Protein AF-A0A847I3D5-F1 (afdb_monomer_lite)

Secondary structure (DSSP, 8-state):
---PPP---------SS--GGGSSPPPTT--PPPSS-TT-----S-HHHHHHHHHHHHHHHHHHHHHHHHHS-----HHHHHHHHHHHHHHHHHTTPPPPPHHHHHHHHHHHHHHHHHHHHHHHHHHHHHHTTHHHHTT--HHHHHHHHHHHHHHHHHHHHHHHHHHHIIIIIITTTTS--HHHHHHHHH-

Foldseek 3Di:
DDDDDDDPPDDLDQDLDADPLQQADADVPRDHADSDHPPDDDPQDDPVLVVLLVVLLVVVLVVQLCCCQPVVDGDQSLLVLLLVLVVVQVVVVVVVDDRDDPNSSVSSSVSNRVSRVLSVVLNVPLVVCVVVCVCVVVVHDPVRSVCCSPVVSVVVVVVVVVVCVVVCCCVPPVCRNVDDPPVVVSSSVSD

pLDDT: mean 81.56, std 13.44, range [32.78, 95.44]

Structure (mmCIF, N/CA/C/O backbone):
data_AF-A0A847I3D5-F1
#
_entry.id   AF-A0A847I3D5-F1
#
loop_
_atom_site.group_PDB
_atom_site.id
_atom_site.type_symbol
_atom_site.label_atom_id
_atom_site.label_alt_id
_atom_site.label_comp_id
_atom_site.label_asym_id
_atom_site.label_entity_id
_atom_site.label_seq_id
_atom_site.pdbx_PDB_ins_code
_atom_site.Cartn_x
_atom_site.Cartn_y
_atom_site.Cartn_z
_atom_site.occupancy
_atom_site.B_iso_or_equiv
_atom_site.auth_seq_id
_atom_site.auth_comp_id
_atom_site.auth_asym_id
_atom_site.auth_atom_id
_atom_site.pdbx_PDB_model_num
ATOM 1 N N . MET A 1 1 ? 30.396 10.367 -40.942 1.00 37.91 1 MET A N 1
ATOM 2 C CA . MET A 1 1 ? 30.510 8.978 -40.457 1.00 37.91 1 MET A CA 1
ATOM 3 C C . MET A 1 1 ? 29.328 8.754 -39.529 1.00 37.91 1 MET A C 1
ATOM 5 O O . MET A 1 1 ? 29.303 9.312 -38.442 1.00 37.91 1 MET A O 1
ATOM 9 N N . ALA A 1 2 ? 28.267 8.151 -40.063 1.00 34.12 2 ALA A N 1
ATOM 10 C CA . ALA A 1 2 ? 26.974 8.028 -39.402 1.00 34.12 2 ALA A CA 1
ATOM 11 C C . ALA A 1 2 ? 27.044 6.947 -38.317 1.00 34.12 2 ALA A C 1
ATOM 13 O O . ALA A 1 2 ? 27.418 5.816 -38.609 1.00 34.12 2 ALA A O 1
ATOM 14 N N . CYS A 1 3 ? 26.699 7.306 -37.082 1.00 32.78 3 CYS A N 1
ATOM 15 C CA . CYS A 1 3 ? 26.486 6.354 -36.002 1.00 32.78 3 CYS A CA 1
ATOM 16 C C . CYS A 1 3 ? 24.991 6.007 -36.003 1.00 32.78 3 CYS A C 1
ATOM 18 O O . CYS A 1 3 ? 24.164 6.775 -35.514 1.00 32.78 3 CYS A O 1
ATOM 20 N N . THR A 1 4 ? 24.631 4.911 -36.662 1.00 36.22 4 THR A N 1
ATOM 21 C CA . THR A 1 4 ? 23.307 4.290 -36.550 1.00 36.22 4 THR A CA 1
ATOM 22 C C . THR A 1 4 ? 23.243 3.518 -35.231 1.00 36.22 4 THR A C 1
ATOM 24 O O . THR A 1 4 ? 24.165 2.745 -34.972 1.00 36.22 4 THR A O 1
ATOM 27 N N . PRO A 1 5 ? 22.199 3.671 -34.399 1.00 42.78 5 PRO A N 1
ATOM 28 C CA . PRO A 1 5 ? 22.046 2.834 -33.221 1.00 42.78 5 PRO A CA 1
ATOM 29 C C . PRO A 1 5 ? 21.608 1.433 -33.660 1.00 42.78 5 PRO A C 1
ATOM 31 O O . PRO A 1 5 ? 20.582 1.271 -34.323 1.00 42.78 5 PRO A O 1
ATOM 34 N N . GLU A 1 6 ? 22.413 0.430 -33.315 1.00 37.16 6 GLU A N 1
ATOM 35 C CA . GLU A 1 6 ? 22.055 -0.982 -33.421 1.00 37.16 6 GLU A CA 1
ATOM 36 C C . GLU A 1 6 ? 20.751 -1.242 -32.663 1.00 37.16 6 GLU A C 1
ATOM 38 O O . GLU A 1 6 ? 20.650 -1.063 -31.448 1.00 37.16 6 GLU A O 1
ATOM 43 N N . VAL A 1 7 ? 19.742 -1.683 -33.407 1.00 41.59 7 VAL A N 1
ATOM 44 C CA . VAL A 1 7 ? 18.535 -2.290 -32.862 1.00 41.59 7 VAL A CA 1
ATOM 45 C C . VAL A 1 7 ? 18.966 -3.607 -32.219 1.00 41.59 7 VAL A C 1
ATOM 47 O O . VAL A 1 7 ? 19.239 -4.580 -32.916 1.00 41.59 7 VAL A O 1
ATOM 50 N N . GLN A 1 8 ? 19.055 -3.633 -30.888 1.00 39.59 8 GLN A N 1
ATOM 51 C CA . GLN A 1 8 ? 19.238 -4.859 -30.114 1.00 39.59 8 GLN A CA 1
ATOM 52 C C . GLN A 1 8 ? 17.997 -5.752 -30.270 1.00 39.59 8 GLN A C 1
ATOM 54 O O . GLN A 1 8 ? 17.071 -5.725 -29.464 1.00 39.59 8 GLN A O 1
ATOM 59 N N . THR A 1 9 ? 17.976 -6.563 -31.324 1.00 42.34 9 THR A N 1
ATOM 60 C CA . THR A 1 9 ? 17.142 -7.763 -31.429 1.00 42.34 9 THR A CA 1
ATOM 61 C C . THR A 1 9 ? 17.733 -8.854 -30.537 1.00 42.34 9 THR A C 1
ATOM 63 O O . THR A 1 9 ? 18.403 -9.768 -31.010 1.00 42.34 9 THR A O 1
ATOM 66 N N . GLY A 1 10 ? 17.521 -8.729 -29.229 1.00 35.44 10 GLY A N 1
ATOM 67 C CA . GLY A 1 10 ? 17.702 -9.804 -28.256 1.00 35.44 10 GLY A CA 1
ATOM 68 C C . GLY A 1 10 ? 16.332 -10.249 -27.760 1.00 35.44 10 GLY A C 1
ATOM 69 O O . GLY A 1 10 ? 15.457 -9.413 -27.536 1.00 35.44 10 GLY A O 1
ATOM 70 N N . LEU A 1 11 ? 16.116 -11.558 -27.622 1.00 41.78 11 LEU A N 1
ATOM 71 C CA . LEU A 1 11 ? 14.926 -12.090 -26.959 1.00 41.78 11 LEU A CA 1
ATOM 72 C C . LEU A 1 11 ? 14.779 -11.397 -25.587 1.00 41.78 11 LEU A C 1
ATOM 74 O O . LEU A 1 11 ? 15.766 -11.312 -24.859 1.00 41.78 11 LEU A O 1
ATOM 78 N N . PRO A 1 12 ? 13.602 -10.857 -25.247 1.00 46.78 12 PRO A N 1
ATOM 79 C CA . PRO A 1 12 ? 13.418 -10.000 -24.077 1.00 46.78 12 PRO A CA 1
ATOM 80 C C . PRO A 1 12 ? 13.468 -10.827 -22.786 1.00 46.78 12 PRO A C 1
ATOM 82 O O . PRO A 1 12 ? 12.469 -11.333 -22.279 1.00 46.78 12 PRO A O 1
ATOM 85 N N . GLU A 1 13 ? 14.680 -10.986 -22.275 1.00 59.94 13 GLU A N 1
ATOM 86 C CA . GLU A 1 13 ? 14.972 -11.538 -20.961 1.00 59.94 13 GLU A CA 1
ATOM 87 C C . GLU A 1 13 ? 14.455 -10.584 -19.869 1.00 59.94 13 GLU A C 1
ATOM 89 O O . GLU A 1 13 ? 14.418 -9.365 -20.062 1.00 59.94 13 GLU A O 1
ATOM 94 N N . ILE A 1 14 ? 14.035 -11.124 -18.717 1.00 64.06 14 ILE A N 1
ATOM 95 C CA . ILE A 1 14 ? 13.624 -10.304 -17.567 1.00 64.06 14 ILE A CA 1
ATOM 96 C C . ILE A 1 14 ? 14.830 -9.463 -17.145 1.00 64.06 14 ILE A C 1
ATOM 98 O O . ILE A 1 14 ? 15.837 -9.998 -16.675 1.00 64.06 14 ILE A O 1
ATOM 102 N N . GLN A 1 15 ? 14.731 -8.148 -17.319 1.00 66.94 15 GLN A N 1
ATOM 103 C CA . GLN A 1 15 ? 15.822 -7.239 -16.991 1.00 66.94 15 GLN A CA 1
ATOM 104 C C . GLN A 1 15 ? 15.946 -7.130 -15.470 1.00 66.94 15 GLN A C 1
ATOM 106 O O . GLN A 1 15 ? 14.947 -7.072 -14.762 1.00 66.94 15 GLN A O 1
ATOM 111 N N . THR A 1 16 ? 17.173 -7.098 -14.954 1.00 69.06 16 THR A N 1
ATOM 112 C CA . THR A 1 16 ? 17.447 -6.955 -13.512 1.00 69.06 16 THR A CA 1
ATOM 113 C C . THR A 1 16 ? 17.598 -5.502 -13.074 1.00 69.06 16 THR A C 1
ATOM 115 O O . THR A 1 16 ? 17.635 -5.228 -11.880 1.00 69.06 16 THR A O 1
ATOM 118 N N . LYS A 1 17 ? 17.668 -4.563 -14.025 1.00 73.31 17 LYS A N 1
ATOM 119 C CA . LYS A 1 17 ? 17.753 -3.122 -13.779 1.00 73.31 17 LYS A CA 1
ATOM 120 C C . LYS A 1 17 ? 16.825 -2.368 -14.716 1.00 73.31 17 LYS A C 1
ATOM 122 O O . LYS A 1 17 ? 16.581 -2.812 -15.836 1.00 73.31 17 LYS A O 1
ATOM 127 N N . LEU A 1 18 ? 16.336 -1.220 -14.252 1.00 77.50 18 LEU A N 1
ATOM 128 C CA . LEU A 1 18 ? 15.538 -0.324 -15.079 1.00 77.50 18 LEU A CA 1
ATOM 129 C C . LEU A 1 18 ? 16.40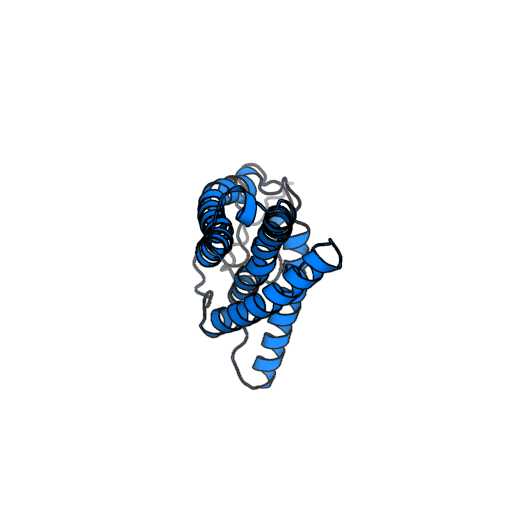3 0.267 -16.207 1.00 77.50 18 LEU A C 1
ATOM 131 O O . LEU A 1 18 ? 17.533 0.692 -15.942 1.00 77.50 18 LEU A O 1
ATOM 135 N N . PRO A 1 19 ? 15.894 0.316 -17.449 1.00 77.38 19 PRO A N 1
ATOM 136 C CA . PRO A 1 19 ? 16.605 0.937 -18.558 1.00 77.38 19 PRO A CA 1
ATOM 137 C C . PRO A 1 19 ? 16.707 2.457 -18.356 1.00 77.38 19 PRO A C 1
ATOM 139 O O . PRO A 1 19 ? 15.867 3.076 -17.708 1.00 77.38 19 PRO A O 1
ATOM 142 N N . GLU A 1 20 ? 17.727 3.096 -18.931 1.00 74.25 20 GLU A N 1
ATOM 143 C CA . GLU A 1 20 ? 17.998 4.532 -18.726 1.00 74.25 20 GLU A CA 1
ATOM 144 C C . GLU A 1 20 ? 16.843 5.435 -19.214 1.00 74.25 20 GLU A C 1
ATOM 146 O O . GLU A 1 20 ? 16.600 6.518 -18.682 1.00 74.25 20 GLU A O 1
ATOM 151 N N . ASN A 1 21 ? 16.066 4.956 -20.191 1.00 78.06 21 ASN A N 1
ATOM 152 C CA . ASN A 1 21 ? 14.850 5.607 -20.686 1.00 78.06 21 ASN A CA 1
ATOM 153 C C . ASN A 1 21 ? 13.641 5.514 -19.726 1.00 78.06 21 ASN A C 1
ATOM 155 O O . ASN A 1 21 ? 12.587 6.080 -20.020 1.00 78.06 21 ASN A O 1
ATOM 159 N N . ALA A 1 22 ? 13.786 4.853 -18.572 1.00 77.25 22 ALA A N 1
ATOM 160 C CA . ALA A 1 22 ? 12.816 4.893 -17.478 1.00 77.25 22 ALA A CA 1
ATOM 161 C C . ALA A 1 22 ? 12.826 6.242 -16.737 1.00 77.25 22 ALA A C 1
ATOM 163 O O . ALA A 1 22 ? 11.795 6.661 -16.218 1.00 77.25 22 ALA A O 1
ATOM 164 N N . TYR A 1 23 ? 13.976 6.926 -16.697 1.00 78.00 23 TYR A N 1
ATOM 165 C CA . TYR A 1 23 ? 14.184 8.128 -15.875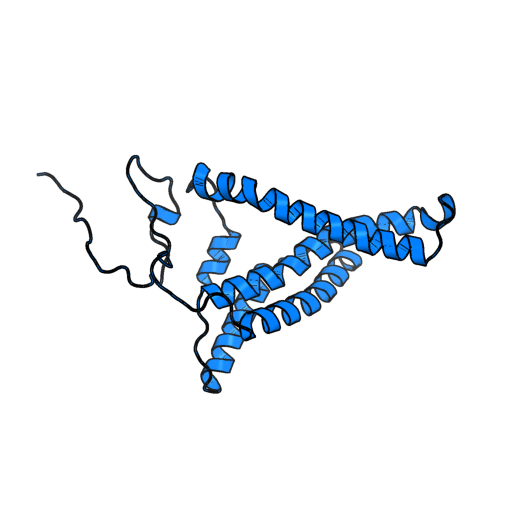 1.00 78.00 23 TYR A CA 1
ATOM 166 C C . TYR A 1 23 ? 14.086 9.444 -16.648 1.00 78.00 23 TYR A C 1
ATOM 168 O O . TYR A 1 23 ? 14.145 10.514 -16.047 1.00 78.00 23 TYR A O 1
ATOM 176 N N . ARG A 1 24 ? 13.963 9.380 -17.977 1.00 81.12 24 ARG A N 1
ATOM 177 C CA . ARG A 1 24 ? 13.890 10.551 -18.856 1.00 81.12 24 ARG A CA 1
ATOM 178 C C . ARG A 1 24 ? 12.655 10.501 -19.734 1.00 81.12 24 ARG A C 1
ATOM 180 O O . ARG A 1 24 ? 12.123 9.430 -20.018 1.00 81.12 24 ARG A O 1
ATOM 187 N N . GLU A 1 25 ? 12.231 11.669 -20.203 1.00 80.94 25 GLU A N 1
ATOM 188 C CA . GLU A 1 25 ? 11.189 11.757 -21.220 1.00 80.94 25 GLU A CA 1
ATOM 189 C C . GLU A 1 25 ? 11.592 10.964 -22.473 1.00 80.94 25 GLU A C 1
ATOM 191 O O . GLU A 1 25 ? 12.751 10.984 -22.917 1.00 80.94 25 GLU A O 1
ATOM 196 N N . LEU A 1 26 ? 10.620 10.244 -23.036 1.00 79.75 26 LEU A N 1
ATOM 197 C CA . LEU A 1 26 ? 10.821 9.475 -24.258 1.00 79.75 26 LEU A CA 1
ATOM 198 C C . LEU A 1 26 ? 11.033 10.435 -25.425 1.00 79.75 26 LEU A C 1
ATOM 200 O O . LEU A 1 26 ? 10.250 11.363 -25.642 1.00 79.75 26 LEU A O 1
ATOM 204 N N . LYS A 1 27 ? 12.089 10.195 -26.203 1.00 78.44 27 LYS A N 1
ATOM 205 C CA . LYS A 1 27 ? 12.298 10.930 -27.451 1.00 78.44 27 LYS A CA 1
ATOM 206 C C . LYS A 1 27 ? 11.184 10.571 -28.449 1.00 78.44 27 LYS A C 1
ATOM 208 O O . LYS A 1 27 ? 10.627 9.475 -28.367 1.00 78.44 27 LYS A O 1
ATOM 213 N N . PRO A 1 28 ? 10.861 11.445 -29.420 1.00 75.62 28 PRO A N 1
ATOM 214 C CA . PRO A 1 28 ? 9.867 11.133 -30.445 1.00 75.62 28 PRO A CA 1
ATOM 215 C C . PRO A 1 28 ? 10.215 9.816 -31.165 1.00 75.62 28 PRO A C 1
ATOM 217 O O . PRO A 1 28 ? 11.263 9.722 -31.798 1.00 75.62 28 PRO A O 1
ATOM 220 N N . GLY A 1 29 ? 9.356 8.797 -31.037 1.00 75.62 29 GLY A N 1
ATOM 221 C CA . GLY A 1 29 ? 9.558 7.455 -31.612 1.00 75.62 29 GLY A CA 1
ATOM 222 C C . GLY A 1 29 ? 10.228 6.419 -30.693 1.00 75.62 29 GLY A C 1
ATOM 223 O O . GLY A 1 29 ? 10.317 5.253 -31.068 1.00 75.62 29 GLY A O 1
ATOM 224 N N . GLU A 1 30 ? 10.667 6.797 -29.489 1.00 78.19 30 GLU A N 1
ATOM 225 C CA . GLU A 1 30 ? 11.215 5.872 -28.491 1.00 78.19 30 GLU A CA 1
ATOM 226 C C . GLU A 1 30 ? 10.075 5.180 -27.724 1.00 78.19 30 GLU A C 1
ATOM 228 O O . GLU A 1 30 ? 9.178 5.838 -27.197 1.00 78.19 30 GLU A O 1
ATOM 233 N N . THR A 1 31 ? 10.093 3.845 -27.661 1.00 78.50 31 THR A N 1
ATOM 234 C CA . THR A 1 31 ? 9.093 3.062 -26.915 1.00 78.50 31 THR A CA 1
ATOM 235 C C . THR A 1 31 ? 9.710 2.539 -25.624 1.00 78.50 31 THR A C 1
ATOM 237 O O . THR A 1 31 ? 10.766 1.910 -25.651 1.00 78.50 31 THR A O 1
ATOM 240 N N . TYR A 1 32 ? 9.048 2.784 -24.492 1.00 79.62 32 TYR A N 1
ATOM 241 C CA . TYR A 1 32 ? 9.465 2.233 -23.205 1.00 79.62 32 TYR A CA 1
ATOM 242 C C . TYR A 1 32 ? 9.161 0.733 -23.133 1.00 79.62 32 TYR A C 1
ATOM 244 O O . TYR A 1 32 ? 8.014 0.317 -23.315 1.00 79.62 32 TYR A O 1
ATOM 252 N N . VAL A 1 33 ? 10.185 -0.071 -22.840 1.00 78.38 33 VAL A N 1
ATOM 253 C CA . VAL A 1 33 ? 10.045 -1.510 -22.596 1.00 78.38 33 VAL A CA 1
ATOM 254 C C . VAL A 1 33 ? 10.065 -1.738 -21.082 1.00 78.38 33 VAL A C 1
ATOM 256 O O . VAL A 1 33 ? 11.057 -1.394 -20.441 1.00 78.38 33 VAL A O 1
ATOM 259 N N . PRO A 1 34 ? 8.991 -2.287 -20.485 1.00 80.75 34 PRO A N 1
ATOM 260 C CA . PRO A 1 34 ? 8.953 -2.556 -19.053 1.00 80.75 34 PRO A CA 1
ATOM 261 C C . PRO A 1 34 ? 9.900 -3.701 -18.665 1.00 80.75 34 PRO A C 1
ATOM 263 O O . PRO A 1 34 ? 10.141 -4.614 -19.452 1.00 80.75 34 PRO A O 1
ATOM 266 N N . MET A 1 35 ? 10.374 -3.676 -17.414 1.00 79.38 35 MET A N 1
ATOM 267 C CA . MET A 1 35 ? 11.292 -4.671 -16.831 1.00 79.38 35 MET A CA 1
ATOM 268 C C . MET A 1 35 ? 10.772 -6.114 -16.930 1.00 79.38 35 MET A C 1
ATOM 270 O O . MET A 1 35 ? 11.544 -7.041 -17.171 1.00 79.38 35 MET A O 1
ATOM 274 N N . VAL A 1 36 ? 9.456 -6.289 -16.771 1.00 82.00 36 VAL A N 1
ATOM 275 C CA . VAL A 1 36 ? 8.748 -7.537 -17.068 1.00 82.00 36 VAL A CA 1
ATOM 276 C C . VAL A 1 36 ? 7.926 -7.314 -18.341 1.00 82.00 36 VAL A C 1
ATOM 278 O O . VAL A 1 36 ? 6.941 -6.569 -18.307 1.00 82.00 36 VAL A O 1
ATOM 281 N N . PRO A 1 37 ? 8.328 -7.906 -19.478 1.00 79.50 37 PRO A N 1
ATOM 282 C CA . PRO A 1 37 ? 7.603 -7.753 -20.729 1.00 79.50 37 PRO A CA 1
ATOM 283 C C . PRO A 1 37 ? 6.214 -8.421 -20.684 1.00 79.50 37 PRO A C 1
ATOM 285 O O . PRO A 1 37 ? 6.086 -9.495 -20.099 1.00 79.50 37 PRO A O 1
ATOM 288 N N . PRO A 1 38 ? 5.188 -7.888 -21.382 1.00 76.38 38 PRO A N 1
ATOM 289 C CA . PRO A 1 38 ? 3.817 -8.424 -21.329 1.00 76.38 38 PRO A CA 1
ATOM 290 C C . PRO A 1 38 ? 3.635 -9.870 -21.817 1.00 76.38 38 PRO A C 1
ATOM 292 O O . PRO A 1 38 ? 2.593 -10.471 -21.583 1.00 76.38 38 PRO A O 1
ATOM 295 N N . HIS A 1 39 ? 4.604 -10.415 -22.552 1.00 76.94 39 HIS A N 1
ATOM 296 C CA . HIS A 1 39 ? 4.554 -11.773 -23.099 1.00 76.94 39 HIS A CA 1
ATOM 297 C C . HIS A 1 39 ? 5.275 -12.800 -22.209 1.00 76.94 39 HIS A C 1
ATOM 299 O O . HIS A 1 39 ? 5.209 -13.995 -22.490 1.00 76.94 39 HIS A O 1
ATOM 305 N N . VAL A 1 40 ? 5.974 -12.358 -21.156 1.00 78.38 40 VAL A N 1
ATOM 306 C CA . VAL A 1 40 ? 6.627 -13.252 -20.197 1.00 78.38 40 VAL A CA 1
ATOM 307 C C . VAL A 1 40 ? 5.634 -13.582 -19.090 1.00 78.38 40 VAL A C 1
ATOM 309 O O . VAL A 1 40 ? 5.203 -12.708 -18.346 1.00 78.38 40 VAL A O 1
ATOM 312 N N . ILE A 1 41 ? 5.287 -14.862 -18.956 1.00 77.12 41 ILE A N 1
ATOM 313 C CA . ILE A 1 41 ? 4.385 -15.330 -17.901 1.00 77.12 41 ILE A CA 1
ATOM 314 C C . ILE A 1 41 ? 5.219 -15.629 -16.658 1.00 77.12 41 ILE A C 1
ATOM 316 O O . ILE A 1 41 ? 5.833 -16.690 -16.537 1.00 77.12 41 ILE A O 1
ATOM 320 N N . VAL A 1 42 ? 5.236 -14.682 -15.727 1.00 80.88 42 VAL A N 1
ATOM 321 C CA . VAL A 1 42 ? 5.779 -14.880 -14.383 1.00 80.88 42 VAL A CA 1
ATOM 322 C C . VAL A 1 42 ? 4.640 -15.026 -13.372 1.00 80.88 42 VAL A C 1
ATOM 324 O O . VAL A 1 42 ? 3.572 -14.448 -13.546 1.00 80.88 42 VAL A O 1
ATOM 327 N N . PRO A 1 43 ? 4.843 -15.785 -12.286 1.00 78.44 43 PRO A N 1
ATOM 328 C CA . PRO A 1 43 ? 3.939 -15.761 -11.145 1.00 78.44 43 PRO A CA 1
ATOM 329 C C . PRO A 1 43 ? 3.832 -14.330 -10.602 1.00 78.44 43 PRO A C 1
ATOM 331 O O . PRO A 1 43 ? 4.814 -13.807 -10.077 1.00 78.44 43 PRO A O 1
ATOM 334 N N . GLU A 1 44 ? 2.667 -13.697 -10.748 1.00 79.94 44 GLU A N 1
ATOM 335 C CA . GLU A 1 44 ? 2.411 -12.342 -10.235 1.00 79.94 44 GLU A CA 1
ATOM 336 C C . GLU A 1 44 ? 1.666 -12.394 -8.902 1.00 79.94 44 GLU A C 1
ATOM 338 O O . GLU A 1 44 ? 2.073 -11.779 -7.917 1.00 79.94 44 GLU A O 1
ATOM 343 N N . LEU A 1 45 ? 0.583 -13.174 -8.865 1.00 84.94 45 LEU A N 1
ATOM 344 C CA . LEU A 1 45 ? -0.304 -13.303 -7.721 1.00 84.94 45 LEU A CA 1
ATOM 345 C C . LEU A 1 45 ? -0.287 -14.744 -7.215 1.00 84.94 45 LEU A C 1
ATOM 347 O O . LEU A 1 45 ? -0.852 -15.643 -7.835 1.00 84.94 45 LEU A O 1
ATOM 351 N N . THR A 1 46 ? 0.350 -14.968 -6.069 1.00 88.56 46 THR A N 1
ATOM 352 C CA . THR A 1 46 ? 0.322 -16.264 -5.386 1.00 88.56 46 THR A CA 1
ATOM 353 C C . THR A 1 46 ? -0.336 -16.162 -4.024 1.00 88.56 46 THR A C 1
ATOM 355 O O . THR A 1 46 ? -0.337 -15.112 -3.380 1.00 88.56 46 THR A O 1
ATOM 358 N N . THR A 1 47 ? -0.881 -17.285 -3.549 1.00 88.38 47 THR A N 1
ATOM 359 C CA . THR A 1 47 ? -1.497 -17.386 -2.218 1.00 88.38 47 THR A CA 1
ATOM 360 C C . THR A 1 47 ? -0.543 -16.912 -1.125 1.00 88.38 47 THR A C 1
ATOM 362 O O . THR A 1 47 ? -0.962 -16.235 -0.193 1.00 88.38 47 THR A O 1
ATOM 365 N N . ARG A 1 48 ? 0.756 -17.195 -1.274 1.00 85.00 48 ARG A N 1
ATOM 366 C CA . ARG A 1 48 ? 1.802 -16.719 -0.367 1.00 85.00 48 ARG A CA 1
ATOM 367 C C . ARG A 1 48 ? 1.857 -15.189 -0.308 1.00 85.00 48 ARG A C 1
ATOM 369 O O . ARG A 1 48 ? 1.858 -14.648 0.794 1.00 85.00 48 ARG A O 1
ATOM 376 N N . SER A 1 49 ? 1.897 -14.507 -1.456 1.00 88.56 49 SER A N 1
ATOM 377 C CA . SER A 1 49 ? 1.936 -13.039 -1.513 1.00 88.56 49 SER A CA 1
ATOM 378 C C . SER A 1 49 ? 0.682 -12.405 -0.919 1.00 88.56 49 SER A C 1
ATOM 380 O O . SER A 1 49 ? 0.787 -11.429 -0.184 1.00 88.56 49 SER A O 1
ATOM 382 N N . ILE A 1 50 ? -0.494 -12.988 -1.167 1.00 93.00 50 ILE A N 1
ATOM 383 C CA . ILE A 1 50 ? -1.756 -12.497 -0.598 1.00 93.00 50 ILE A CA 1
ATOM 384 C C . ILE A 1 50 ? -1.756 -12.652 0.924 1.00 93.00 50 ILE A C 1
ATOM 386 O O . ILE A 1 50 ? -1.989 -11.684 1.640 1.00 93.00 50 ILE A O 1
ATOM 390 N N . VAL A 1 51 ? -1.469 -13.857 1.429 1.00 92.88 51 VAL A N 1
ATOM 391 C CA . VAL A 1 51 ? -1.480 -14.141 2.872 1.00 92.88 51 VAL A CA 1
ATOM 392 C C . VAL A 1 51 ? -0.469 -13.260 3.598 1.00 92.88 51 VAL A C 1
ATOM 394 O O . VAL A 1 51 ? -0.803 -12.639 4.604 1.00 92.88 51 VAL A O 1
ATOM 397 N N . PHE A 1 52 ? 0.752 -13.156 3.073 1.00 91.31 52 PHE A N 1
ATOM 398 C CA . PHE A 1 52 ? 1.778 -12.325 3.686 1.00 91.31 52 PHE A CA 1
ATOM 399 C C . PHE A 1 52 ? 1.436 -10.830 3.618 1.00 91.31 52 PHE A C 1
ATOM 401 O O . PHE A 1 52 ? 1.583 -10.131 4.619 1.00 91.31 52 PHE A O 1
ATOM 408 N N . GLY A 1 53 ? 0.905 -10.357 2.487 1.00 93.69 53 GLY A N 1
ATOM 409 C CA . GLY A 1 53 ? 0.410 -8.989 2.341 1.00 93.69 53 GLY A CA 1
ATOM 410 C C . GLY A 1 53 ? -0.693 -8.655 3.348 1.00 93.69 53 GLY A C 1
ATOM 411 O O . GLY A 1 53 ? -0.633 -7.607 3.981 1.00 93.69 53 GLY A O 1
ATOM 412 N N . ILE A 1 54 ? -1.658 -9.556 3.567 1.00 95.44 54 ILE A N 1
ATOM 413 C CA . ILE A 1 54 ? -2.733 -9.375 4.561 1.00 95.44 54 ILE A CA 1
ATOM 414 C C . ILE A 1 54 ? -2.167 -9.318 5.984 1.00 95.44 54 ILE A C 1
ATOM 416 O O . ILE A 1 54 ? -2.559 -8.450 6.761 1.00 95.44 54 ILE A O 1
ATOM 420 N N . ILE A 1 55 ? -1.228 -10.205 6.328 1.00 94.88 55 ILE A N 1
ATOM 421 C CA . ILE A 1 55 ? -0.574 -10.196 7.646 1.00 94.88 55 ILE A CA 1
ATOM 422 C C . ILE A 1 55 ? 0.126 -8.852 7.882 1.00 94.88 55 ILE A C 1
ATOM 424 O O . ILE A 1 55 ? -0.061 -8.236 8.932 1.00 94.88 55 ILE A O 1
ATOM 428 N N . MET A 1 56 ? 0.893 -8.381 6.894 1.00 93.75 56 MET A N 1
ATOM 429 C CA . MET A 1 56 ? 1.576 -7.089 6.964 1.00 93.75 56 MET A CA 1
ATOM 430 C C . MET A 1 56 ? 0.586 -5.927 7.051 1.00 93.75 56 MET A C 1
ATOM 432 O O . MET A 1 56 ? 0.780 -5.030 7.867 1.00 93.75 56 MET A O 1
ATOM 436 N N . ASN A 1 57 ? -0.507 -5.973 6.287 1.00 95.19 57 ASN A N 1
ATOM 437 C CA . ASN A 1 57 ? -1.554 -4.957 6.315 1.00 95.19 57 ASN A CA 1
ATOM 438 C C . ASN A 1 57 ? -2.185 -4.831 7.711 1.00 95.19 57 ASN A C 1
ATOM 440 O O . ASN A 1 57 ? -2.299 -3.722 8.229 1.00 95.19 57 ASN A O 1
ATOM 444 N N . VAL A 1 58 ? -2.547 -5.942 8.360 1.00 94.56 58 VAL A N 1
ATOM 445 C CA . VAL A 1 58 ? -3.136 -5.905 9.711 1.00 94.56 58 VAL A CA 1
ATOM 446 C C . VAL A 1 58 ? -2.127 -5.368 10.727 1.00 94.56 58 VAL A C 1
ATOM 448 O O . VAL A 1 58 ? -2.454 -4.471 11.506 1.00 94.56 58 VAL A O 1
ATOM 451 N N . LEU A 1 59 ? -0.889 -5.870 10.695 1.00 94.44 59 LEU A N 1
ATOM 452 C CA . LEU A 1 59 ? 0.169 -5.455 11.616 1.00 94.44 59 LEU A CA 1
ATOM 453 C C . LEU A 1 59 ? 0.457 -3.948 11.506 1.00 94.44 59 LEU A C 1
ATOM 455 O O . LEU A 1 59 ? 0.493 -3.240 12.515 1.00 94.44 59 LEU A O 1
ATOM 459 N N . TRP A 1 60 ? 0.618 -3.444 10.282 1.00 94.12 60 TRP A N 1
ATOM 460 C CA . TRP A 1 60 ? 0.863 -2.026 10.028 1.00 94.12 60 TRP A CA 1
ATOM 461 C C . TRP A 1 60 ? -0.361 -1.145 10.163 1.00 94.12 60 TRP A C 1
ATOM 463 O O . TRP A 1 60 ? -0.191 0.015 10.516 1.00 94.12 60 TRP A O 1
ATOM 473 N N . SER A 1 61 ? -1.578 -1.660 10.008 1.00 92.44 61 SER A N 1
ATOM 474 C CA . SER A 1 61 ? -2.782 -0.896 10.351 1.00 92.44 61 SER A CA 1
ATOM 475 C C . SER A 1 61 ? -2.778 -0.526 11.832 1.00 92.44 61 SER A C 1
ATOM 477 O O . SER A 1 61 ? -2.992 0.637 12.176 1.00 92.44 61 SER A O 1
ATOM 479 N N . VAL A 1 62 ? -2.468 -1.487 12.710 1.00 93.00 62 VAL A N 1
ATOM 480 C CA . VAL A 1 62 ? -2.372 -1.247 14.158 1.00 93.00 62 VAL A CA 1
ATOM 481 C C . VAL A 1 62 ? -1.222 -0.290 14.473 1.00 93.00 62 VAL A C 1
ATOM 483 O O . VAL A 1 62 ? -1.427 0.696 15.182 1.00 93.00 62 VAL A O 1
ATOM 486 N N . ALA A 1 63 ? -0.029 -0.539 13.923 1.00 92.69 63 ALA A N 1
ATOM 487 C CA . ALA A 1 63 ? 1.141 0.298 14.183 1.00 92.69 63 ALA A CA 1
ATOM 488 C C . ALA A 1 63 ? 0.962 1.740 13.675 1.00 92.69 63 ALA A C 1
ATOM 490 O O . ALA A 1 63 ? 1.200 2.687 14.425 1.00 92.69 63 ALA A O 1
ATOM 491 N N . ALA A 1 64 ? 0.499 1.916 12.434 1.00 90.75 64 ALA A N 1
ATOM 492 C CA . ALA A 1 64 ? 0.291 3.225 11.822 1.00 90.75 64 ALA A CA 1
ATOM 493 C C . ALA A 1 64 ? -0.803 4.011 12.549 1.00 90.75 64 ALA A C 1
ATOM 495 O O . ALA A 1 64 ? -0.609 5.188 12.834 1.00 90.75 64 ALA A O 1
ATOM 496 N N . THR A 1 65 ? -1.908 3.359 12.923 1.00 90.00 65 THR A N 1
ATOM 497 C CA . THR A 1 65 ? -2.986 3.991 13.700 1.00 90.00 65 THR A CA 1
ATOM 498 C C . THR A 1 65 ? -2.489 4.446 15.067 1.00 90.00 65 THR A C 1
ATOM 500 O O . THR A 1 65 ? -2.723 5.582 15.475 1.00 90.00 65 THR A O 1
ATOM 503 N N . PHE A 1 66 ? -1.756 3.584 15.775 1.00 90.81 66 PHE A N 1
ATOM 504 C CA . PHE A 1 66 ? -1.213 3.919 17.087 1.00 90.81 66 PHE A CA 1
ATOM 505 C C . PHE A 1 66 ? -0.259 5.114 17.025 1.00 90.81 66 PHE A C 1
ATOM 507 O O . PHE A 1 66 ? -0.377 6.037 17.830 1.00 90.81 66 PHE A O 1
ATOM 514 N N . VAL A 1 67 ? 0.672 5.118 16.068 1.00 90.69 67 VAL A N 1
ATOM 515 C CA . VAL A 1 67 ? 1.646 6.206 15.928 1.00 90.69 67 VAL A CA 1
ATOM 516 C C . VAL A 1 67 ? 0.975 7.488 15.445 1.00 90.69 67 VAL A C 1
ATOM 518 O O . VAL A 1 67 ? 1.243 8.540 16.019 1.00 90.69 67 VAL A O 1
ATOM 521 N N . ALA A 1 68 ? 0.035 7.409 14.503 1.00 89.25 68 ALA A N 1
ATOM 522 C CA . ALA A 1 68 ? -0.727 8.570 14.054 1.00 89.25 68 ALA A CA 1
ATOM 523 C C . ALA A 1 68 ? -1.487 9.233 15.212 1.00 89.25 68 ALA A C 1
ATOM 525 O O . ALA A 1 68 ? -1.425 10.449 15.371 1.00 89.25 68 ALA A O 1
ATOM 526 N N . LEU A 1 69 ? -2.150 8.446 16.066 1.00 88.12 69 LEU A N 1
ATOM 527 C CA . LEU A 1 69 ? -2.909 8.979 17.200 1.00 88.12 69 LEU A CA 1
ATOM 528 C C . LEU A 1 69 ? -2.019 9.455 18.355 1.00 88.12 69 LEU A C 1
ATOM 530 O O . LEU A 1 69 ? -2.352 10.433 19.020 1.00 88.12 69 LEU A O 1
ATOM 534 N N . LYS A 1 70 ? -0.903 8.767 18.624 1.00 87.69 70 LYS A N 1
ATOM 535 C CA . LYS A 1 70 ? -0.039 9.071 19.774 1.00 87.69 70 LYS A CA 1
ATOM 536 C C . LYS A 1 70 ? 1.026 10.122 19.473 1.00 87.69 70 LYS A C 1
ATOM 538 O O . LYS A 1 70 ? 1.284 10.977 20.314 1.00 87.69 70 LYS A O 1
ATOM 543 N N . ALA A 1 71 ? 1.685 10.019 18.325 1.00 85.50 71 ALA A N 1
ATOM 544 C CA . ALA A 1 71 ? 2.783 10.895 17.924 1.00 85.50 71 ALA A CA 1
ATOM 545 C C . ALA A 1 71 ? 2.330 12.019 16.980 1.00 85.50 71 ALA A C 1
ATOM 547 O O . ALA A 1 71 ? 3.073 12.977 16.787 1.00 85.50 71 ALA A O 1
ATOM 548 N N . GLY A 1 72 ? 1.136 11.915 16.384 1.00 82.88 72 GLY A N 1
ATOM 549 C CA . GLY A 1 72 ? 0.627 12.905 15.431 1.00 82.88 72 GLY A CA 1
ATOM 550 C C . GLY A 1 72 ? 1.321 12.874 14.065 1.00 82.88 72 GLY A C 1
ATOM 551 O O . GLY A 1 72 ? 1.029 13.715 13.219 1.00 82.88 72 GLY A O 1
ATOM 552 N N . SER A 1 73 ? 2.234 11.926 13.836 1.00 84.25 73 SER A N 1
ATOM 553 C CA . SER A 1 73 ? 2.963 11.745 12.581 1.00 84.25 73 SER A CA 1
ATOM 554 C C . SER A 1 73 ? 2.596 10.423 11.904 1.00 84.25 73 SER A C 1
ATOM 556 O O . SER A 1 73 ? 2.272 9.432 12.559 1.00 84.25 73 SER A O 1
ATOM 558 N N . GLY A 1 74 ? 2.640 10.410 10.570 1.00 81.56 74 GLY A N 1
ATOM 559 C CA . GLY A 1 74 ? 2.536 9.184 9.780 1.00 81.56 74 GLY A CA 1
ATOM 560 C C . GLY A 1 74 ? 3.881 8.462 9.690 1.00 81.56 74 GLY A C 1
ATOM 561 O O . GLY A 1 74 ? 4.935 9.096 9.743 1.00 81.56 74 GLY A O 1
ATOM 562 N N . ILE A 1 75 ? 3.843 7.138 9.536 1.00 83.31 75 ILE A N 1
ATOM 563 C CA . ILE A 1 75 ? 5.022 6.325 9.215 1.00 83.31 75 ILE A CA 1
ATOM 564 C C . ILE A 1 75 ? 4.959 5.954 7.739 1.00 83.31 75 ILE A C 1
ATOM 566 O O . ILE A 1 75 ? 3.919 5.494 7.267 1.00 83.31 75 ILE A O 1
ATOM 570 N N . GLU A 1 76 ? 6.085 6.100 7.040 1.00 89.19 76 GLU A N 1
ATOM 571 C CA . GLU A 1 76 ? 6.236 5.556 5.695 1.00 89.19 76 GLU A CA 1
ATOM 572 C C . GLU A 1 76 ? 6.359 4.032 5.780 1.00 89.19 76 GLU A C 1
ATOM 574 O O . GLU A 1 76 ? 7.341 3.495 6.298 1.00 89.19 76 GLU A O 1
ATOM 579 N N . THR A 1 77 ? 5.317 3.330 5.341 1.00 88.44 77 THR A N 1
ATOM 580 C CA . THR A 1 77 ? 5.199 1.876 5.524 1.00 88.44 77 THR A CA 1
ATOM 581 C C . THR A 1 77 ? 5.708 1.089 4.324 1.00 88.44 77 THR A C 1
ATOM 583 O O . THR A 1 77 ? 6.095 -0.068 4.501 1.00 88.44 77 THR A O 1
ATOM 586 N N . ALA A 1 78 ? 5.789 1.705 3.140 1.00 90.38 78 ALA A N 1
ATOM 587 C CA . ALA A 1 78 ? 6.162 1.012 1.914 1.00 90.38 78 ALA A CA 1
ATOM 588 C C . ALA A 1 78 ? 7.592 0.456 1.975 1.00 90.38 78 ALA A C 1
ATOM 590 O O . ALA A 1 78 ? 7.814 -0.735 1.751 1.00 90.38 78 ALA A O 1
ATOM 591 N N . ILE A 1 79 ? 8.557 1.290 2.370 1.00 91.44 79 ILE A N 1
ATOM 592 C CA . ILE A 1 79 ? 9.972 0.899 2.451 1.00 91.44 79 ILE A CA 1
ATOM 593 C C . ILE A 1 79 ? 10.193 -0.236 3.478 1.00 91.44 79 ILE A C 1
ATOM 595 O O . ILE A 1 79 ? 10.805 -1.246 3.132 1.00 91.44 79 ILE A O 1
ATOM 599 N N . PRO A 1 80 ? 9.678 -0.168 4.723 1.00 91.69 80 PRO A N 1
ATOM 600 C CA . PRO A 1 80 ? 9.785 -1.291 5.656 1.00 91.69 80 PRO A CA 1
ATOM 601 C C . PRO A 1 80 ? 9.138 -2.586 5.148 1.00 91.69 80 PRO A C 1
ATOM 603 O O . PRO A 1 80 ? 9.714 -3.662 5.318 1.00 91.69 80 PRO A O 1
ATOM 606 N N . ILE A 1 81 ? 7.956 -2.510 4.523 1.00 92.12 81 ILE A N 1
ATOM 607 C CA . ILE A 1 81 ? 7.275 -3.704 4.001 1.00 92.12 81 ILE A CA 1
ATOM 608 C C . ILE A 1 81 ? 8.089 -4.338 2.872 1.00 92.12 81 ILE A C 1
ATOM 610 O O . ILE A 1 81 ? 8.201 -5.565 2.833 1.00 92.12 81 ILE A O 1
ATOM 614 N N . SER A 1 82 ? 8.681 -3.539 1.976 1.00 92.25 82 SER A N 1
ATOM 615 C CA . SER A 1 82 ? 9.491 -4.071 0.875 1.00 92.25 82 SER A CA 1
ATOM 616 C C . SER A 1 82 ? 10.704 -4.848 1.402 1.00 92.25 82 SER A C 1
ATOM 618 O O . SER A 1 82 ? 10.920 -5.994 1.000 1.00 92.25 82 SER A O 1
ATOM 620 N N . ILE A 1 83 ? 11.414 -4.305 2.400 1.00 92.94 83 ILE A N 1
ATOM 621 C CA . ILE A 1 83 ? 12.545 -4.972 3.068 1.00 92.94 83 ILE A CA 1
ATOM 622 C C . ILE A 1 83 ? 12.103 -6.290 3.720 1.00 92.94 83 ILE A C 1
ATOM 624 O O . ILE A 1 83 ? 12.766 -7.323 3.569 1.00 92.94 83 ILE A O 1
ATOM 628 N N . LEU A 1 84 ? 10.975 -6.281 4.437 1.00 92.00 84 LEU A N 1
ATOM 629 C CA . LEU A 1 84 ? 10.437 -7.477 5.090 1.00 92.00 84 LEU A CA 1
ATOM 630 C C . LEU A 1 84 ? 10.001 -8.542 4.075 1.00 92.00 84 LEU A C 1
ATOM 632 O O . LEU A 1 84 ? 10.250 -9.727 4.299 1.00 92.00 84 LEU A O 1
ATOM 636 N N . SER A 1 85 ? 9.412 -8.141 2.946 1.00 89.62 85 SER A N 1
ATOM 637 C CA . SER A 1 85 ? 9.006 -9.056 1.871 1.00 89.62 85 SER A CA 1
ATOM 638 C C . SER A 1 85 ? 10.188 -9.833 1.303 1.00 89.62 85 SER A C 1
ATOM 640 O O . SER A 1 85 ? 10.124 -11.058 1.166 1.00 89.62 85 SER A O 1
ATOM 642 N N . ILE A 1 86 ? 11.301 -9.154 1.028 1.00 89.50 86 ILE A N 1
ATOM 643 C CA . ILE A 1 86 ? 12.505 -9.799 0.490 1.00 89.50 86 ILE A CA 1
ATOM 644 C C . ILE A 1 86 ? 13.204 -10.623 1.554 1.00 89.50 86 ILE A C 1
ATOM 646 O O . ILE A 1 86 ? 13.656 -11.730 1.271 1.00 89.50 86 ILE A O 1
ATOM 650 N N . THR A 1 87 ? 13.266 -10.120 2.787 1.00 88.81 87 THR A N 1
ATOM 651 C CA . THR A 1 87 ? 13.865 -10.858 3.901 1.00 88.81 87 THR A CA 1
ATOM 652 C C . THR A 1 87 ? 13.127 -12.179 4.104 1.00 88.81 87 THR A C 1
ATOM 654 O O . THR A 1 87 ? 13.754 -13.237 4.178 1.00 88.81 87 THR A O 1
ATOM 657 N N . LEU A 1 88 ? 11.791 -12.159 4.087 1.00 85.44 88 LEU A N 1
ATOM 658 C CA . LEU A 1 88 ? 10.990 -13.376 4.139 1.00 85.44 88 LEU A CA 1
ATOM 659 C C . LEU A 1 88 ? 11.192 -14.253 2.893 1.00 85.44 88 LEU A C 1
ATOM 661 O O . LEU A 1 88 ? 11.232 -15.478 3.005 1.00 85.44 88 LEU A O 1
ATOM 665 N N . SER A 1 89 ? 11.345 -13.662 1.705 1.00 83.88 89 SER A N 1
ATOM 666 C CA . SER A 1 89 ? 11.721 -14.398 0.490 1.00 83.88 89 SER A CA 1
ATOM 667 C C . SER A 1 89 ? 13.034 -15.164 0.654 1.00 83.88 89 SER A C 1
ATOM 669 O O . SER A 1 89 ? 13.067 -16.373 0.418 1.00 83.88 89 SER A O 1
ATOM 671 N N . GLY A 1 90 ? 14.075 -14.500 1.157 1.00 83.38 90 GLY A N 1
ATOM 672 C CA . GLY A 1 90 ? 15.382 -15.086 1.446 1.00 83.38 90 GLY A CA 1
ATOM 673 C C . GLY A 1 90 ? 15.330 -16.190 2.504 1.00 83.38 90 GLY A C 1
ATOM 674 O O . GLY A 1 90 ? 15.979 -17.223 2.346 1.00 83.38 90 GLY A O 1
ATOM 675 N N . VAL A 1 91 ? 14.524 -16.019 3.555 1.00 85.00 91 VAL A N 1
ATOM 676 C CA . VAL A 1 91 ? 14.314 -17.058 4.578 1.00 85.00 91 VAL A CA 1
ATOM 677 C C . VAL A 1 91 ? 13.610 -18.279 3.986 1.00 85.00 91 VAL A C 1
ATOM 679 O O . VAL A 1 91 ? 14.057 -19.403 4.204 1.00 85.00 91 VAL A O 1
ATOM 682 N N . LEU A 1 92 ? 12.554 -18.089 3.190 1.00 82.56 92 LEU A N 1
ATOM 683 C CA . LEU A 1 92 ? 11.837 -19.211 2.575 1.00 82.56 92 LEU A CA 1
ATOM 684 C C . LEU A 1 92 ? 12.690 -19.957 1.545 1.00 82.56 92 LEU A C 1
ATOM 686 O O . LEU A 1 92 ? 12.616 -21.180 1.480 1.00 82.56 92 LEU A O 1
ATOM 690 N N . LEU A 1 93 ? 13.549 -19.250 0.809 1.00 82.75 93 LEU A N 1
ATOM 691 C CA . LEU A 1 93 ? 14.558 -19.867 -0.053 1.00 82.75 93 LEU A CA 1
ATOM 692 C C . LEU A 1 93 ? 15.495 -20.797 0.725 1.00 82.75 93 LEU A C 1
ATOM 694 O O . LEU A 1 93 ? 15.742 -21.920 0.295 1.00 82.75 93 LEU A O 1
ATOM 698 N N . ARG A 1 94 ? 15.984 -20.363 1.896 1.00 79.31 94 ARG A N 1
ATOM 699 C CA . ARG A 1 94 ? 16.836 -21.197 2.765 1.00 79.31 94 ARG A CA 1
ATOM 700 C C . ARG A 1 94 ? 16.106 -22.421 3.320 1.00 79.31 94 ARG A C 1
ATOM 702 O O . ARG A 1 94 ? 16.747 -23.424 3.606 1.00 79.31 94 ARG A O 1
ATOM 709 N N . LEU A 1 95 ? 14.784 -22.344 3.450 1.00 81.56 95 LEU A N 1
ATOM 710 C CA . LEU A 1 95 ? 13.916 -23.442 3.885 1.00 81.56 95 LEU A CA 1
ATOM 711 C C . LEU A 1 95 ? 13.481 -24.370 2.731 1.00 81.56 95 LEU A C 1
ATOM 713 O O . LEU A 1 95 ? 12.650 -25.248 2.945 1.00 81.56 95 LEU A O 1
ATOM 717 N N . GLY A 1 96 ? 14.023 -24.191 1.520 1.00 76.50 96 GLY A N 1
ATOM 718 C CA . GLY A 1 96 ? 13.754 -25.051 0.362 1.00 76.50 96 GLY A CA 1
ATOM 719 C C . GLY A 1 96 ? 12.523 -24.665 -0.465 1.00 76.50 96 GLY A C 1
ATOM 720 O O . GLY A 1 96 ? 12.146 -25.400 -1.375 1.00 76.50 96 GLY A O 1
ATOM 721 N N . TYR A 1 97 ? 11.893 -23.520 -0.187 1.00 79.94 97 TYR A N 1
ATOM 722 C CA . TYR A 1 97 ? 10.785 -23.006 -0.996 1.00 79.94 97 TYR A CA 1
ATOM 723 C C . TYR A 1 97 ? 11.285 -22.229 -2.222 1.00 79.94 97 TYR A C 1
ATOM 725 O O . TYR A 1 97 ? 12.427 -21.776 -2.286 1.00 79.94 97 TYR A O 1
ATOM 733 N N . ARG A 1 98 ? 10.400 -22.027 -3.206 1.00 79.50 98 ARG A N 1
ATOM 734 C CA . ARG A 1 98 ? 10.695 -21.275 -4.435 1.00 79.50 98 ARG A CA 1
ATOM 735 C C . ARG A 1 98 ? 11.053 -19.807 -4.149 1.00 79.50 98 ARG A C 1
ATOM 737 O O . ARG A 1 98 ? 10.448 -19.168 -3.282 1.00 79.50 98 ARG A O 1
ATOM 744 N N . ARG A 1 99 ? 11.959 -19.251 -4.965 1.00 75.69 99 ARG A N 1
ATOM 745 C CA . ARG A 1 99 ? 12.234 -17.805 -5.061 1.00 75.69 99 ARG A CA 1
ATOM 746 C C . ARG A 1 99 ? 10.942 -17.032 -5.338 1.00 75.69 99 ARG A C 1
ATOM 748 O O . ARG A 1 99 ? 10.150 -17.468 -6.181 1.00 75.69 99 ARG A O 1
ATOM 755 N N . THR A 1 100 ? 10.740 -15.909 -4.644 1.00 80.75 100 THR A N 1
ATOM 756 C CA . THR A 1 100 ? 9.661 -14.980 -5.011 1.00 80.75 100 THR A CA 1
ATOM 757 C C . THR A 1 100 ? 10.061 -14.147 -6.219 1.00 80.75 100 THR A C 1
ATOM 759 O O . THR A 1 100 ? 11.237 -13.823 -6.399 1.00 80.75 100 THR A O 1
ATOM 762 N N . THR A 1 101 ? 9.092 -13.833 -7.069 1.00 86.38 101 THR A N 1
ATOM 763 C CA . THR A 1 101 ? 9.288 -12.923 -8.200 1.00 86.38 101 THR A CA 1
ATOM 764 C C . THR A 1 101 ? 9.207 -11.466 -7.741 1.00 86.38 101 THR A C 1
ATOM 766 O O . THR A 1 101 ? 8.666 -11.158 -6.675 1.00 86.38 101 THR A O 1
ATOM 769 N N . LEU A 1 102 ? 9.708 -10.551 -8.574 1.00 87.75 102 LEU A N 1
ATOM 770 C CA . LEU A 1 102 ? 9.549 -9.112 -8.359 1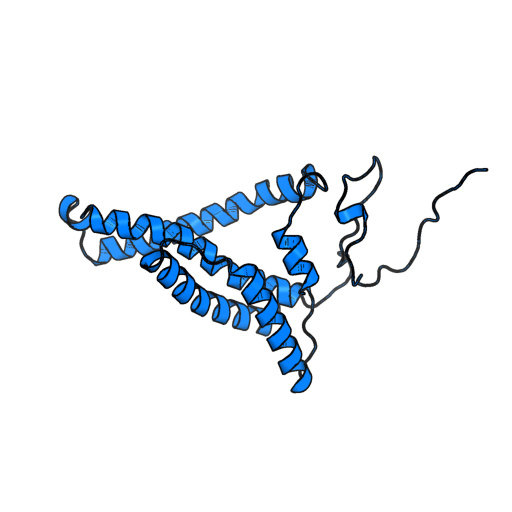.00 87.75 102 LEU A CA 1
ATOM 771 C C . LEU A 1 102 ? 8.066 -8.733 -8.203 1.00 87.75 102 LEU A C 1
ATOM 773 O O . LEU A 1 102 ? 7.698 -8.031 -7.265 1.00 87.75 102 LEU A O 1
ATOM 777 N N . LEU A 1 103 ? 7.202 -9.259 -9.078 1.00 87.50 103 LEU A N 1
ATOM 778 C CA . LEU A 1 103 ? 5.767 -8.964 -9.068 1.00 87.50 103 LEU A CA 1
ATOM 779 C C . LEU A 1 103 ? 5.060 -9.513 -7.821 1.00 87.50 103 LEU A C 1
ATOM 781 O O . LEU A 1 103 ? 4.185 -8.848 -7.269 1.00 87.50 103 LEU A O 1
ATOM 785 N N . GLU A 1 104 ? 5.486 -10.671 -7.312 1.00 89.94 104 GLU A N 1
ATOM 786 C CA . GLU A 1 104 ? 4.989 -11.215 -6.045 1.00 89.94 104 GLU A CA 1
ATOM 787 C C . GLU A 1 104 ? 5.305 -10.307 -4.855 1.00 89.94 104 GLU A C 1
ATOM 789 O O . GLU A 1 104 ? 4.447 -10.134 -3.985 1.00 89.94 104 GLU A O 1
ATOM 794 N N . ASN A 1 105 ? 6.513 -9.736 -4.809 1.00 91.44 105 ASN A N 1
ATOM 795 C CA . ASN A 1 105 ? 6.918 -8.814 -3.747 1.00 91.44 105 ASN A CA 1
ATOM 796 C C . ASN A 1 105 ? 6.221 -7.449 -3.887 1.00 91.44 105 ASN A C 1
ATOM 798 O O . ASN A 1 105 ? 5.813 -6.867 -2.884 1.00 91.44 105 ASN A O 1
ATOM 802 N N . ILE A 1 106 ? 6.017 -6.959 -5.117 1.00 92.31 106 ILE A N 1
ATOM 803 C CA . ILE A 1 106 ? 5.243 -5.733 -5.377 1.00 92.31 106 ILE A CA 1
ATOM 804 C C . ILE A 1 106 ? 3.788 -5.902 -4.924 1.00 92.31 106 ILE A C 1
ATOM 806 O O . ILE A 1 106 ? 3.219 -4.979 -4.349 1.00 92.31 106 ILE A O 1
ATOM 810 N N . ASN A 1 107 ? 3.184 -7.078 -5.111 1.00 93.31 107 ASN A N 1
ATOM 811 C CA . ASN A 1 107 ? 1.828 -7.338 -4.622 1.00 93.31 107 ASN A CA 1
ATOM 812 C C . ASN A 1 107 ? 1.748 -7.359 -3.089 1.00 93.31 107 ASN A C 1
ATOM 814 O O . ASN A 1 107 ? 0.817 -6.790 -2.520 1.00 93.31 107 ASN A O 1
ATOM 818 N N . VAL A 1 108 ? 2.732 -7.958 -2.408 1.00 94.19 108 VAL A N 1
ATOM 819 C CA . VAL A 1 108 ? 2.841 -7.882 -0.938 1.00 94.19 108 VAL A CA 1
ATOM 820 C C . VAL A 1 108 ? 2.912 -6.429 -0.482 1.00 94.19 108 VAL A C 1
ATOM 822 O O . VAL A 1 108 ? 2.184 -6.038 0.429 1.00 94.19 108 VAL A O 1
ATOM 825 N N . LEU A 1 109 ? 3.774 -5.639 -1.124 1.00 94.19 109 LEU A N 1
ATOM 826 C CA . LEU A 1 109 ? 3.934 -4.220 -0.847 1.00 94.19 109 LEU A CA 1
ATOM 827 C C . LEU A 1 109 ? 2.624 -3.459 -1.057 1.00 94.19 109 LEU A C 1
ATOM 829 O O . LEU A 1 109 ? 2.198 -2.743 -0.163 1.00 94.19 109 LEU A O 1
ATOM 833 N N . ALA A 1 110 ? 1.956 -3.635 -2.196 1.00 93.12 110 ALA A N 1
ATOM 834 C CA . ALA A 1 110 ? 0.717 -2.929 -2.512 1.00 93.12 110 ALA A CA 1
ATOM 835 C C . ALA A 1 110 ? -0.396 -3.228 -1.491 1.00 93.12 110 ALA A C 1
ATOM 837 O O . ALA A 1 110 ? -1.048 -2.310 -0.983 1.00 93.12 110 ALA A O 1
ATOM 838 N N . ILE A 1 111 ? -0.583 -4.507 -1.144 1.00 94.38 111 ILE A N 1
ATOM 839 C CA . ILE A 1 111 ? -1.561 -4.921 -0.130 1.00 94.38 111 ILE A CA 1
ATOM 840 C C . ILE A 1 111 ? -1.165 -4.359 1.238 1.00 94.38 111 ILE A C 1
ATOM 842 O O . ILE A 1 111 ? -2.009 -3.795 1.931 1.00 94.38 111 ILE A O 1
ATOM 846 N N . GLY A 1 112 ? 0.109 -4.480 1.616 1.00 93.69 112 GLY A N 1
ATOM 847 C CA . GLY A 1 112 ? 0.634 -3.994 2.887 1.00 93.69 112 GLY A CA 1
ATOM 848 C C . GLY A 1 112 ? 0.474 -2.483 3.040 1.00 93.69 112 GLY A C 1
ATOM 849 O O . GLY A 1 112 ? -0.192 -2.041 3.966 1.00 93.69 112 GLY A O 1
ATOM 850 N N . SER A 1 113 ? 1.003 -1.690 2.106 1.00 92.06 113 SER A N 1
ATOM 851 C CA . SER A 1 113 ? 1.032 -0.220 2.166 1.00 92.06 113 SER A CA 1
ATOM 852 C C . SER A 1 113 ? -0.354 0.424 2.170 1.00 92.06 113 SER A C 1
ATOM 854 O O . SER A 1 113 ? -0.519 1.542 2.661 1.00 92.06 113 SER A O 1
ATOM 856 N N . THR A 1 114 ? -1.383 -0.288 1.693 1.00 92.12 114 THR A N 1
ATOM 857 C CA . THR A 1 114 ? -2.778 0.170 1.790 1.00 92.12 114 THR A CA 1
ATOM 858 C C . THR A 1 114 ? -3.192 0.435 3.246 1.00 92.12 114 THR A C 1
ATOM 860 O O . THR A 1 114 ? -4.011 1.322 3.494 1.00 92.12 114 THR A O 1
ATOM 863 N N . SER A 1 115 ? -2.588 -0.253 4.226 1.00 91.81 115 SER A N 1
ATOM 864 C CA . SER A 1 115 ? -2.844 -0.008 5.650 1.00 91.81 115 SER A CA 1
ATOM 865 C C . SER A 1 115 ? -2.547 1.433 6.063 1.00 91.81 115 SER A C 1
ATOM 867 O O . SER A 1 115 ? -3.347 2.043 6.768 1.00 91.81 115 SER A O 1
ATOM 869 N N . GLY A 1 116 ? -1.418 1.995 5.615 1.00 88.38 116 GLY A N 1
ATOM 870 C CA . GLY A 1 116 ? -0.993 3.350 5.975 1.00 88.38 116 GLY A CA 1
ATOM 871 C C . GLY A 1 116 ? -1.919 4.419 5.396 1.00 88.38 116 GLY A C 1
ATOM 872 O O . GLY A 1 116 ? -2.266 5.376 6.084 1.00 88.38 116 GLY A O 1
ATOM 873 N N . ILE A 1 117 ? -2.390 4.212 4.163 1.00 89.56 117 ILE A N 1
ATOM 874 C CA . ILE A 1 117 ? -3.299 5.130 3.462 1.00 89.56 117 ILE A CA 1
ATOM 875 C C . ILE A 1 117 ? -4.653 5.200 4.183 1.00 89.56 117 ILE A C 1
ATOM 877 O O . ILE A 1 117 ? -5.153 6.289 4.478 1.00 89.56 117 ILE A O 1
ATOM 881 N N . VAL A 1 118 ? -5.234 4.040 4.511 1.00 89.81 118 VAL A N 1
ATOM 882 C CA . VAL A 1 118 ? -6.530 3.965 5.203 1.00 89.81 118 VAL A CA 1
ATOM 883 C C . VAL A 1 118 ? -6.412 4.458 6.645 1.00 89.81 118 VAL A C 1
ATOM 885 O O . VAL A 1 118 ? -7.259 5.237 7.091 1.00 89.81 118 VAL A O 1
ATOM 888 N N . ALA A 1 119 ? -5.356 4.057 7.364 1.00 88.31 119 ALA A N 1
ATOM 889 C CA . ALA A 1 119 ? -5.097 4.520 8.724 1.00 88.31 119 ALA A CA 1
ATOM 890 C C . ALA A 1 119 ? -4.921 6.042 8.762 1.00 88.31 119 ALA A C 1
ATOM 892 O O . ALA A 1 119 ? -5.552 6.694 9.587 1.00 88.31 119 ALA A O 1
ATOM 893 N N . GLY A 1 120 ? -4.154 6.626 7.837 1.00 86.38 120 GLY A N 1
ATOM 894 C CA . GLY A 1 120 ? -3.958 8.073 7.744 1.00 86.38 120 GLY A CA 1
ATOM 895 C C . GLY A 1 120 ? -5.278 8.837 7.615 1.00 86.38 120 GLY A C 1
ATOM 896 O O . GLY A 1 120 ? -5.587 9.673 8.460 1.00 86.38 120 GLY A O 1
ATOM 897 N N . GLY A 1 121 ? -6.108 8.512 6.617 1.00 84.38 121 GLY A N 1
ATOM 898 C CA . GLY A 1 121 ? -7.399 9.193 6.425 1.00 84.38 121 GLY A CA 1
ATOM 899 C C . GLY A 1 121 ? -8.364 9.031 7.609 1.00 84.38 121 GLY A C 1
ATOM 900 O O . GLY A 1 121 ? -9.098 9.953 7.972 1.00 84.38 121 GLY A O 1
ATOM 901 N N . THR A 1 122 ? -8.324 7.870 8.255 1.00 87.56 122 THR A N 1
ATOM 902 C CA . THR A 1 122 ? -9.182 7.515 9.391 1.00 87.56 122 THR A CA 1
ATOM 903 C C . THR A 1 122 ? -8.752 8.204 10.691 1.00 87.56 122 THR A C 1
ATOM 905 O O . THR A 1 122 ? -9.580 8.763 11.413 1.00 87.56 122 THR A O 1
ATOM 908 N N . CYS A 1 123 ? -7.454 8.206 10.995 1.00 85.81 123 CYS A N 1
ATOM 909 C CA . CYS A 1 123 ? -6.922 8.685 12.272 1.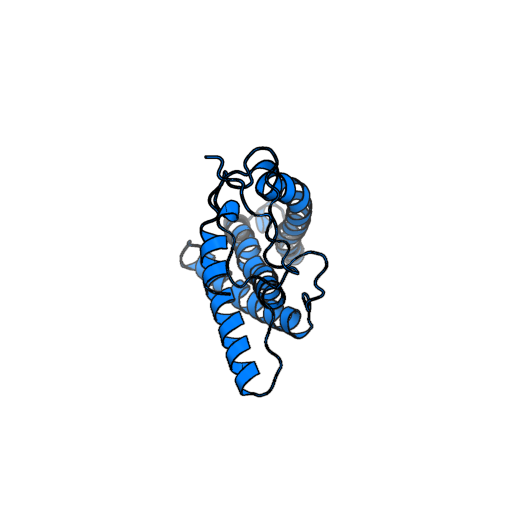00 85.81 123 CYS A CA 1
ATOM 910 C C . CYS A 1 123 ? -7.044 10.196 12.452 1.00 85.81 123 CYS A C 1
ATOM 912 O O . CYS A 1 123 ? -7.092 10.656 13.586 1.00 85.81 123 CYS A O 1
ATOM 914 N N . PHE A 1 124 ? -7.123 10.974 11.371 1.00 78.06 124 PHE A N 1
ATOM 915 C CA . PHE A 1 124 ? -7.354 12.418 11.474 1.00 78.06 124 PHE A CA 1
ATOM 916 C C . PHE A 1 124 ? -8.839 12.781 11.571 1.00 78.06 124 PHE A C 1
ATOM 918 O O . PHE A 1 124 ? -9.190 13.807 12.151 1.00 78.06 124 PHE A O 1
ATOM 925 N N . THR A 1 125 ? -9.727 11.944 11.034 1.00 81.69 125 THR A N 1
ATOM 926 C CA . THR A 1 125 ? -11.165 12.240 10.966 1.00 81.69 125 THR A CA 1
ATOM 927 C C . THR A 1 125 ? -11.927 11.729 12.189 1.00 81.69 125 THR A C 1
ATOM 929 O O . THR A 1 125 ? -12.780 12.437 12.723 1.00 81.69 125 THR A O 1
ATOM 932 N N . MET A 1 126 ? -11.606 10.537 12.696 1.00 79.38 126 MET A N 1
ATOM 933 C CA . MET A 1 126 ? -12.369 9.920 13.790 1.00 79.38 126 MET A CA 1
ATOM 934 C C . MET A 1 126 ? -12.206 10.586 15.159 1.00 79.38 126 MET A C 1
ATOM 936 O O . MET A 1 126 ? -13.226 10.804 15.820 1.00 79.38 126 MET A O 1
ATOM 940 N N . PRO A 1 127 ? -10.995 10.967 15.610 1.00 75.00 127 PRO A N 1
ATOM 941 C CA . PRO A 1 127 ? -10.855 11.699 16.864 1.00 75.00 127 PRO A CA 1
ATOM 942 C C . PRO A 1 127 ? -11.590 13.038 16.824 1.00 75.00 127 PRO A C 1
ATOM 944 O O . PRO A 1 127 ? -12.182 13.428 17.824 1.00 75.00 127 PRO A O 1
ATOM 947 N N . ALA A 1 128 ? -11.626 13.710 15.668 1.00 77.50 128 ALA A N 1
ATOM 948 C CA . ALA A 1 128 ? -12.383 14.947 15.503 1.00 77.50 128 ALA A CA 1
ATOM 949 C C . ALA A 1 128 ? -13.891 14.720 15.708 1.00 77.50 128 ALA A C 1
ATOM 951 O O . ALA A 1 128 ? -14.526 15.469 16.450 1.00 77.50 128 ALA A O 1
ATOM 952 N N . ILE A 1 129 ? -14.455 13.649 15.133 1.00 76.38 129 ILE A N 1
ATOM 953 C CA . ILE A 1 129 ? -15.868 13.278 15.331 1.00 76.38 129 ILE A CA 1
ATOM 954 C C . ILE A 1 129 ? -16.167 13.009 16.814 1.00 76.38 129 ILE A C 1
ATOM 956 O O . ILE A 1 129 ? -17.192 13.457 17.338 1.00 76.38 129 ILE A O 1
ATOM 960 N N . TYR A 1 130 ? -15.257 12.313 17.501 1.00 73.50 130 TYR A N 1
ATOM 961 C CA . TYR A 1 130 ? -15.396 11.987 18.918 1.00 73.50 130 TYR A CA 1
ATOM 962 C C . TYR A 1 130 ? -15.289 13.225 19.826 1.00 73.50 130 TYR A C 1
ATOM 964 O O . TYR A 1 130 ? -16.154 13.446 20.674 1.00 73.50 130 TYR A O 1
ATOM 972 N N . VAL A 1 131 ? -14.271 14.070 19.628 1.00 75.50 131 VAL A N 1
ATOM 973 C CA . VAL A 1 131 ? -14.030 15.288 20.426 1.00 75.50 131 VAL A CA 1
ATOM 974 C C . VAL A 1 131 ? -15.156 16.309 20.257 1.00 75.50 131 VAL A C 1
ATOM 976 O O . VAL A 1 131 ? -15.572 16.925 21.236 1.00 75.50 131 VAL A O 1
ATOM 979 N N . LEU A 1 132 ? -15.715 16.443 19.050 1.00 76.19 132 LEU A N 1
ATOM 980 C CA . LEU A 1 132 ? -16.868 17.313 18.783 1.00 76.19 132 LEU A CA 1
ATOM 981 C C . LEU A 1 132 ? -18.180 16.796 19.397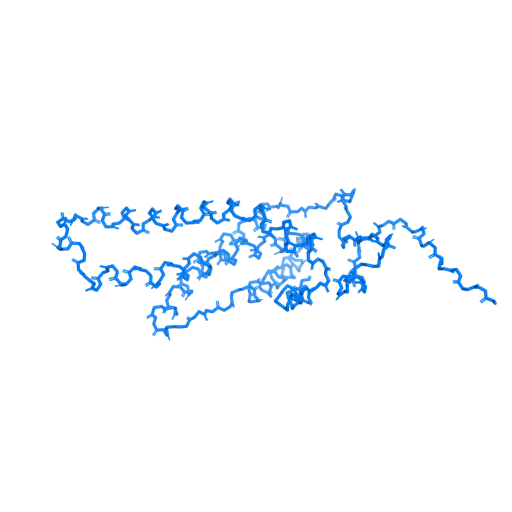 1.00 76.19 132 LEU A C 1
ATOM 983 O O . LEU A 1 132 ? -19.218 17.447 19.260 1.00 76.19 132 LEU A O 1
ATOM 987 N N . LYS A 1 133 ? -18.157 15.630 20.066 1.00 70.50 133 LYS A N 1
ATOM 988 C CA . LYS A 1 133 ? -19.324 14.977 20.675 1.00 70.50 133 LYS A CA 1
ATOM 989 C C . LYS A 1 133 ? -20.514 14.912 19.716 1.00 70.50 133 LYS A C 1
ATOM 991 O O . LYS A 1 133 ? -21.665 15.003 20.138 1.00 70.50 133 LYS A O 1
ATOM 996 N N . LEU A 1 134 ? -20.245 14.729 18.421 1.00 65.94 134 LEU A N 1
ATOM 997 C CA . LEU A 1 134 ? -21.282 14.630 17.391 1.00 65.94 134 LEU A CA 1
ATOM 998 C C . LEU A 1 134 ? -22.277 13.512 17.718 1.00 65.94 134 LEU A C 1
ATOM 1000 O O . LEU A 1 134 ? -23.465 13.679 17.483 1.00 65.94 134 LEU A O 1
ATOM 1004 N N . ASN A 1 135 ? -21.814 12.451 18.385 1.00 64.44 135 ASN A N 1
ATOM 1005 C CA . ASN A 1 135 ? -22.664 11.391 18.919 1.00 64.44 135 ASN A CA 1
ATOM 1006 C C . ASN A 1 135 ? -23.760 11.919 19.877 1.00 64.44 135 ASN A C 1
ATOM 1008 O O . ASN A 1 135 ? -24.931 11.586 19.732 1.00 64.44 135 ASN A O 1
ATOM 1012 N N . GLN A 1 136 ? -23.397 12.806 20.815 1.00 60.91 136 GLN A N 1
ATOM 1013 C CA . GLN A 1 136 ? -24.328 13.396 21.789 1.00 60.91 136 GLN A CA 1
ATOM 1014 C C . GLN A 1 136 ? -25.191 14.507 21.174 1.00 60.91 136 GLN A C 1
ATOM 1016 O O . GLN A 1 136 ? -26.369 14.613 21.498 1.00 60.91 136 GLN A O 1
ATOM 1021 N N . ASN A 1 137 ? -24.623 15.312 20.270 1.00 61.34 137 ASN A N 1
ATOM 1022 C CA . ASN A 1 137 ? -25.334 16.414 19.612 1.00 61.34 137 ASN A CA 1
ATOM 1023 C C . ASN A 1 137 ? -26.347 15.941 18.553 1.00 61.34 137 ASN A C 1
ATOM 1025 O O . ASN A 1 137 ? -27.330 16.632 18.305 1.00 61.34 137 ASN A O 1
ATOM 1029 N N . LEU A 1 138 ? -26.123 14.778 17.931 1.00 63.56 138 LEU A N 1
ATOM 1030 C CA . LEU A 1 138 ? -26.995 14.202 16.897 1.00 63.56 138 LEU A CA 1
ATOM 1031 C C . LEU A 1 138 ? -27.891 13.063 17.417 1.00 63.56 138 LEU A C 1
ATOM 1033 O O . LEU A 1 138 ? -28.632 12.477 16.632 1.00 63.56 138 LEU A O 1
ATOM 1037 N N . GLY A 1 139 ? -27.828 12.731 18.714 1.00 64.38 139 GLY A N 1
ATOM 1038 C CA . GLY A 1 139 ? -28.612 11.639 19.308 1.00 64.38 139 GLY A CA 1
ATOM 1039 C C . GLY A 1 139 ? -28.294 10.262 18.714 1.00 64.38 139 GLY A C 1
ATOM 1040 O O . GLY A 1 139 ? -29.176 9.411 18.610 1.00 64.38 139 GLY A O 1
ATOM 1041 N N . MET A 1 140 ? -27.055 10.054 18.270 1.00 68.00 140 MET A N 1
ATOM 1042 C CA . MET A 1 140 ? -26.631 8.798 17.661 1.00 68.00 140 MET A CA 1
ATOM 1043 C C . MET A 1 140 ? -26.389 7.741 18.753 1.00 68.00 140 MET A C 1
ATOM 1045 O O . MET A 1 140 ? -25.944 8.041 19.858 1.00 68.00 140 MET A O 1
ATOM 1049 N N . GLY A 1 141 ? -26.748 6.488 18.469 1.00 74.19 141 GLY A N 1
ATOM 1050 C CA . GLY A 1 141 ? -26.396 5.351 19.324 1.00 74.19 141 GLY A CA 1
ATOM 1051 C C . GLY A 1 141 ? -25.000 4.818 18.993 1.00 74.19 141 GLY A C 1
ATOM 1052 O O . GLY A 1 141 ? -24.482 5.061 17.902 1.00 74.19 141 GLY A O 1
ATOM 1053 N N . ASP A 1 142 ? -24.419 4.014 19.887 1.00 76.00 142 ASP A N 1
ATOM 1054 C CA . ASP A 1 142 ? -23.070 3.444 19.713 1.00 76.00 142 ASP A CA 1
ATOM 1055 C C . ASP A 1 142 ? -22.916 2.643 18.405 1.00 76.00 142 ASP A C 1
ATOM 1057 O O . ASP A 1 142 ? -21.886 2.721 17.732 1.00 76.00 142 ASP A O 1
ATOM 1061 N N . MET A 1 143 ? -23.973 1.941 17.980 1.00 79.69 143 MET A N 1
ATOM 1062 C CA . MET A 1 143 ? -24.009 1.224 16.696 1.00 79.69 143 MET A CA 1
ATOM 1063 C C . MET A 1 143 ? -23.956 2.161 15.484 1.00 79.69 143 MET A C 1
ATOM 1065 O O . MET A 1 143 ? -23.307 1.851 14.486 1.00 79.69 143 MET A O 1
ATOM 1069 N N . GLN A 1 144 ? -24.611 3.320 15.562 1.00 80.19 144 GLN A N 1
ATOM 1070 C CA . GLN A 1 144 ? -24.630 4.299 14.476 1.00 80.19 144 GLN A CA 1
ATOM 1071 C C . GLN A 1 144 ? -23.248 4.942 14.308 1.00 80.19 144 GLN A C 1
ATOM 1073 O O . GLN A 1 144 ? -22.780 5.133 13.185 1.00 80.19 144 GLN A O 1
ATOM 1078 N N . LEU A 1 145 ? -22.575 5.222 15.430 1.00 79.31 145 LEU A N 1
ATOM 1079 C CA . LEU A 1 145 ? -21.210 5.736 15.447 1.00 79.31 145 LEU A CA 1
ATOM 1080 C C . LEU A 1 145 ? -20.227 4.721 14.849 1.00 79.31 145 LEU A C 1
ATOM 1082 O O . LEU A 1 145 ? -19.421 5.088 13.996 1.00 79.31 145 LEU A O 1
ATOM 1086 N N . PHE A 1 146 ? -20.333 3.444 15.233 1.00 81.81 146 PHE A N 1
ATOM 1087 C CA . PHE A 1 146 ? -19.529 2.365 14.653 1.00 81.81 146 PHE A CA 1
ATOM 1088 C C . PHE A 1 146 ? -19.722 2.254 13.134 1.00 81.81 146 PHE A C 1
ATOM 1090 O O . PHE A 1 146 ? -18.744 2.186 12.390 1.00 81.81 146 PHE A O 1
ATOM 1097 N N . LEU A 1 147 ? -20.971 2.290 12.655 1.00 85.31 147 LEU A N 1
ATOM 1098 C CA . LEU A 1 147 ? -21.263 2.226 11.223 1.00 85.31 147 LEU A CA 1
ATOM 1099 C C . LEU A 1 147 ? -20.671 3.408 10.460 1.00 85.31 147 LEU A C 1
ATOM 1101 O O . LEU A 1 147 ? -20.136 3.204 9.378 1.00 85.31 147 LEU A O 1
ATOM 1105 N N . GLN A 1 148 ? -20.716 4.624 11.004 1.00 83.06 148 GLN A N 1
ATOM 1106 C CA . GLN A 1 148 ? -20.105 5.785 10.357 1.00 83.06 148 GLN A CA 1
ATOM 1107 C C . GLN A 1 148 ? -18.576 5.669 10.319 1.00 83.06 148 GLN A C 1
ATOM 1109 O O . GLN A 1 148 ? -17.959 5.917 9.283 1.00 83.06 148 GLN A O 1
ATOM 1114 N N . ILE A 1 149 ? -17.982 5.233 11.429 1.00 83.62 149 ILE A N 1
ATOM 1115 C CA . ILE A 1 149 ? -16.552 4.951 11.556 1.00 83.62 149 ILE A CA 1
ATOM 1116 C C . ILE A 1 149 ? -16.101 3.910 10.522 1.00 83.62 149 ILE A C 1
ATOM 1118 O O . ILE A 1 149 ? -15.052 4.055 9.910 1.00 83.62 149 ILE A O 1
ATOM 1122 N N . PHE A 1 150 ? -16.902 2.884 10.264 1.00 86.81 150 PHE A N 1
ATOM 1123 C CA . PHE A 1 150 ? -16.579 1.870 9.266 1.00 86.81 150 PHE A CA 1
ATOM 1124 C C . PHE A 1 150 ? -16.856 2.336 7.824 1.00 86.81 150 PHE A C 1
ATOM 1126 O O . PHE A 1 150 ? -16.012 2.184 6.941 1.00 86.81 150 PHE A O 1
ATOM 1133 N N . LEU A 1 151 ? -18.028 2.926 7.572 1.00 89.56 151 LEU A N 1
ATOM 1134 C CA . LEU A 1 151 ? -18.501 3.261 6.226 1.00 89.56 151 LEU A CA 1
ATOM 1135 C C . LEU A 1 151 ? -17.705 4.388 5.575 1.00 89.56 151 LEU A C 1
ATOM 1137 O O . LEU A 1 151 ? -17.486 4.338 4.370 1.00 89.56 151 LEU A O 1
ATOM 1141 N N . VAL A 1 152 ? -17.267 5.395 6.333 1.00 88.75 152 VAL A N 1
ATOM 1142 C CA . VAL A 1 152 ? -16.516 6.533 5.778 1.00 88.75 152 VAL A CA 1
ATOM 1143 C C . VAL A 1 152 ? -15.205 6.086 5.109 1.00 88.75 152 VAL A C 1
ATOM 1145 O O . VAL A 1 152 ? -15.048 6.338 3.911 1.00 88.75 152 VAL A O 1
ATOM 1148 N N . PRO A 1 153 ? -14.276 5.393 5.796 1.00 89.75 153 PRO A N 1
ATOM 1149 C CA . PRO A 1 153 ? -13.062 4.893 5.161 1.00 89.75 153 PRO A CA 1
ATOM 1150 C C . PRO A 1 153 ? -13.341 3.785 4.140 1.00 89.75 153 PRO A C 1
ATOM 1152 O O . PRO A 1 153 ? -12.624 3.702 3.147 1.00 89.75 153 PRO A O 1
ATOM 1155 N N . PHE A 1 154 ? -14.393 2.978 4.317 1.00 91.44 154 PHE A N 1
ATOM 1156 C CA . PHE A 1 154 ? -14.782 1.963 3.333 1.00 91.44 154 PHE A CA 1
ATOM 1157 C C . PHE A 1 154 ? -15.207 2.581 1.990 1.00 91.44 154 PHE A C 1
ATOM 1159 O O . PHE A 1 154 ? -14.681 2.216 0.938 1.00 91.44 154 PHE A O 1
ATOM 1166 N N . LEU A 1 155 ? -16.112 3.564 2.015 1.00 93.19 155 LEU A N 1
ATOM 1167 C CA . LEU A 1 155 ? -16.529 4.302 0.821 1.00 93.19 155 LEU A CA 1
ATOM 1168 C C . LEU A 1 155 ? -15.370 5.116 0.236 1.00 93.19 155 LEU A C 1
ATOM 1170 O O . LEU A 1 155 ? -15.217 5.168 -0.983 1.00 93.19 155 LEU A O 1
ATOM 1174 N N . GLY A 1 156 ? -14.522 5.696 1.090 1.00 91.19 156 GLY A N 1
ATOM 1175 C CA . GLY A 1 156 ? -13.296 6.377 0.674 1.00 91.19 156 GLY A CA 1
ATOM 1176 C C . GLY A 1 156 ? -12.324 5.453 -0.065 1.00 91.19 156 GLY A C 1
ATOM 1177 O O . GLY A 1 156 ? -11.777 5.846 -1.093 1.00 91.19 156 GLY A O 1
ATOM 1178 N N . ALA A 1 157 ? -12.157 4.210 0.393 1.00 91.50 157 ALA A N 1
ATOM 1179 C CA . ALA A 1 157 ? -11.325 3.213 -0.277 1.00 91.50 157 ALA A CA 1
ATOM 1180 C C . ALA A 1 157 ? -11.890 2.831 -1.655 1.00 91.50 157 ALA A C 1
ATOM 1182 O O . ALA A 1 157 ? -11.143 2.808 -2.633 1.00 91.50 157 ALA A O 1
ATOM 1183 N N . ILE A 1 158 ? -13.207 2.608 -1.764 1.00 93.44 158 ILE A N 1
ATOM 1184 C CA . ILE A 1 158 ? -13.873 2.347 -3.054 1.00 93.44 158 ILE A CA 1
ATOM 1185 C C . ILE A 1 158 ? -13.666 3.525 -4.013 1.00 93.44 158 ILE A C 1
ATOM 1187 O O . ILE A 1 158 ? -13.278 3.332 -5.167 1.00 93.44 158 ILE A O 1
ATOM 1191 N N . LEU A 1 159 ? -13.882 4.751 -3.532 1.00 93.94 159 LEU A N 1
ATOM 1192 C CA . LEU A 1 159 ? -13.680 5.967 -4.316 1.00 93.94 159 LEU A CA 1
ATOM 1193 C C . LEU A 1 159 ? -12.217 6.121 -4.764 1.00 93.94 159 LEU A C 1
ATOM 1195 O O . LEU A 1 159 ? -11.956 6.491 -5.907 1.00 93.94 159 LEU A O 1
ATOM 1199 N N . GLY A 1 160 ? -11.260 5.781 -3.898 1.00 91.31 160 GLY A N 1
ATOM 1200 C CA . GLY A 1 160 ? -9.834 5.771 -4.220 1.00 91.31 160 GLY A CA 1
ATOM 1201 C C . GLY A 1 160 ? -9.491 4.799 -5.349 1.00 91.31 160 GLY A C 1
ATOM 1202 O O . GLY A 1 160 ? -8.792 5.174 -6.290 1.00 91.31 160 GLY A O 1
ATOM 1203 N N . VAL A 1 161 ? -10.042 3.580 -5.319 1.00 92.25 161 VAL A N 1
ATOM 1204 C CA . VAL A 1 161 ? -9.864 2.594 -6.400 1.00 92.25 161 VAL A CA 1
ATOM 1205 C C . VAL A 1 161 ? -10.416 3.115 -7.729 1.00 92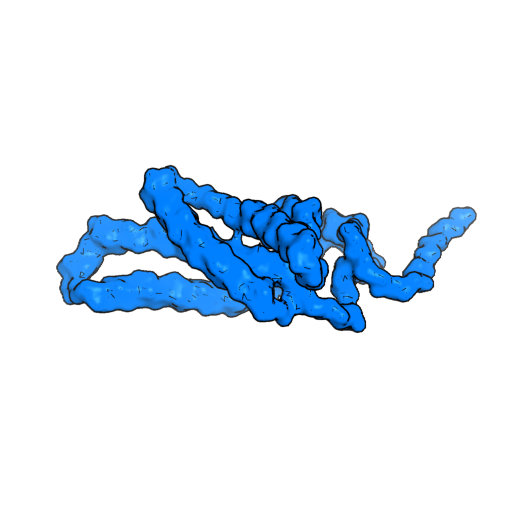.25 161 VAL A C 1
ATOM 1207 O O . VAL A 1 161 ? -9.779 2.939 -8.767 1.00 92.25 161 VAL A O 1
ATOM 1210 N N . LEU A 1 162 ? -11.556 3.810 -7.712 1.00 93.88 162 LEU A N 1
ATOM 1211 C CA . LEU A 1 162 ? -12.114 4.429 -8.918 1.00 93.88 162 LEU A CA 1
ATOM 1212 C C . LEU A 1 162 ? -11.193 5.525 -9.477 1.00 93.88 162 LEU A C 1
ATOM 1214 O O . LEU A 1 162 ? -10.954 5.567 -10.685 1.00 93.88 162 LEU A O 1
ATOM 1218 N N . PHE A 1 163 ? -10.624 6.376 -8.616 1.00 93.69 163 PHE A N 1
ATOM 1219 C CA . PHE A 1 163 ? -9.697 7.432 -9.038 1.00 93.69 163 PHE A CA 1
ATOM 1220 C C . PHE A 1 163 ? -8.313 6.927 -9.472 1.00 93.69 163 PHE A C 1
ATOM 1222 O O . PHE A 1 163 ? -7.636 7.613 -10.241 1.00 93.69 163 PHE A O 1
ATOM 1229 N N . LEU A 1 164 ? -7.901 5.715 -9.080 1.00 92.12 164 LEU A N 1
ATOM 1230 C CA . LEU A 1 164 ? -6.653 5.118 -9.571 1.00 92.12 164 LEU A CA 1
ATOM 1231 C C . LEU A 1 164 ? -6.650 4.924 -11.093 1.00 92.12 164 LEU A C 1
ATOM 1233 O O . LEU A 1 164 ? -5.591 5.020 -11.711 1.00 92.12 164 LEU A O 1
ATOM 1237 N N . ILE A 1 165 ? -7.808 4.694 -11.719 1.00 92.69 165 ILE A N 1
ATOM 1238 C CA . ILE A 1 165 ? -7.911 4.464 -13.168 1.00 92.69 165 ILE A CA 1
ATOM 1239 C C . ILE A 1 165 ? -7.421 5.684 -13.980 1.00 92.69 165 ILE A C 1
ATOM 1241 O O . ILE A 1 165 ? -6.477 5.527 -14.765 1.00 92.69 165 ILE A O 1
ATOM 1245 N N . PRO A 1 166 ? -7.995 6.899 -13.823 1.00 93.50 166 PRO A N 1
ATOM 1246 C CA . PRO A 1 166 ? -7.523 8.076 -14.551 1.00 93.50 166 PRO A CA 1
ATOM 1247 C C . PRO A 1 166 ? -6.128 8.524 -14.101 1.00 93.50 166 PRO A C 1
ATOM 1249 O O . PRO A 1 166 ? -5.305 8.880 -14.947 1.00 93.50 166 PRO A O 1
ATOM 1252 N N . PHE A 1 167 ? -5.819 8.453 -12.802 1.00 92.69 167 PHE A N 1
ATOM 1253 C CA . PHE A 1 167 ? -4.519 8.884 -12.285 1.00 92.69 167 PHE A CA 1
ATOM 1254 C C . PHE A 1 167 ? -3.372 8.016 -12.777 1.00 92.69 167 PHE A C 1
ATOM 1256 O O . PHE A 1 167 ? -2.339 8.552 -13.173 1.00 92.69 167 PHE A O 1
ATOM 1263 N N . ARG A 1 168 ? -3.555 6.694 -12.855 1.00 92.12 168 ARG A N 1
ATOM 1264 C CA . ARG A 1 168 ? -2.534 5.808 -13.419 1.00 92.12 168 ARG A CA 1
ATOM 1265 C C . ARG A 1 168 ? -2.210 6.191 -14.858 1.00 92.12 168 ARG A C 1
ATOM 1267 O O . ARG A 1 168 ? -1.042 6.233 -15.227 1.00 92.12 168 ARG A O 1
ATOM 1274 N N . ARG A 1 169 ? -3.218 6.484 -15.683 1.00 89.00 169 ARG A N 1
ATOM 1275 C CA . ARG A 1 169 ? -2.984 6.895 -17.074 1.00 89.00 169 ARG A CA 1
ATOM 1276 C C . ARG A 1 169 ? -2.239 8.228 -17.144 1.00 89.00 169 ARG A C 1
ATOM 1278 O O . ARG A 1 169 ? -1.247 8.316 -17.862 1.00 89.00 169 ARG A O 1
ATOM 1285 N N . TYR A 1 170 ? -2.690 9.226 -16.394 1.00 91.44 170 TYR A N 1
ATOM 1286 C CA . TYR A 1 170 ? -2.089 10.555 -16.409 1.00 91.44 170 TYR A CA 1
ATOM 1287 C C . TYR A 1 170 ? -0.636 10.537 -15.907 1.00 91.44 170 TYR A C 1
ATOM 1289 O O . TYR A 1 170 ? 0.273 10.970 -16.612 1.00 91.44 170 TYR A O 1
ATOM 1297 N N . PHE A 1 171 ? -0.387 9.959 -14.728 1.00 89.06 171 PHE A N 1
ATOM 1298 C CA . PHE A 1 171 ? 0.939 9.982 -14.106 1.00 89.06 171 PHE A CA 1
ATOM 1299 C C . PHE A 1 171 ? 1.938 9.009 -14.736 1.00 89.06 171 PHE A C 1
ATOM 1301 O O . PHE A 1 171 ? 3.114 9.343 -14.827 1.00 89.06 171 PHE A O 1
ATOM 1308 N N . VAL A 1 172 ? 1.501 7.825 -15.183 1.00 85.69 172 VAL A N 1
ATOM 1309 C CA . VAL A 1 172 ? 2.426 6.806 -15.714 1.00 85.69 172 VAL A CA 1
ATOM 1310 C C . VAL A 1 172 ? 2.623 6.944 -17.221 1.00 85.69 172 VAL A C 1
ATOM 1312 O O . VAL A 1 172 ? 3.740 6.794 -17.700 1.00 85.69 172 VAL A O 1
ATOM 1315 N N . LYS A 1 173 ? 1.559 7.211 -17.992 1.00 84.50 173 LYS A N 1
ATOM 1316 C CA . LYS A 1 173 ? 1.649 7.251 -19.462 1.00 84.50 173 LYS A CA 1
ATOM 1317 C C . LYS A 1 173 ? 1.920 8.657 -19.989 1.00 84.50 173 LYS A C 1
ATOM 1319 O O . LYS A 1 173 ? 2.797 8.828 -20.826 1.00 84.50 173 LYS A O 1
ATOM 1324 N N . GLU A 1 174 ? 1.144 9.646 -19.553 1.00 85.25 174 GLU A N 1
ATOM 1325 C CA . GLU A 1 174 ? 1.201 11.004 -20.121 1.00 85.25 174 GLU A CA 1
ATOM 1326 C C . GLU A 1 174 ? 2.353 11.833 -19.528 1.00 85.25 174 GLU A C 1
ATOM 1328 O O . GLU A 1 174 ? 2.966 12.633 -20.234 1.00 85.25 174 GLU A O 1
ATOM 1333 N N . MET A 1 175 ? 2.703 11.586 -18.262 1.00 85.19 175 MET A N 1
ATOM 1334 C CA . MET A 1 175 ? 3.817 12.229 -17.551 1.00 85.19 175 MET A CA 1
ATOM 1335 C C . MET A 1 175 ? 5.088 11.363 -17.469 1.00 85.19 175 MET A C 1
ATOM 1337 O O . MET A 1 175 ? 5.924 11.573 -16.587 1.00 85.19 175 MET A O 1
ATOM 1341 N N . HIS A 1 176 ? 5.260 10.398 -18.381 1.00 83.56 176 HIS A N 1
ATOM 1342 C CA . HIS A 1 176 ? 6.427 9.504 -18.389 1.00 83.56 176 HIS A CA 1
ATOM 1343 C C . HIS A 1 176 ? 7.742 10.295 -18.431 1.00 83.56 176 HIS A C 1
ATOM 1345 O O . HIS A 1 176 ? 7.956 11.108 -19.329 1.00 83.56 176 HIS A O 1
ATOM 1351 N N . GLY A 1 177 ? 8.624 10.053 -17.459 1.00 78.88 177 GLY A N 1
ATOM 1352 C CA . GLY A 1 177 ? 9.936 10.702 -17.370 1.00 78.88 177 GLY A CA 1
ATOM 1353 C C . GLY A 1 177 ? 9.921 12.184 -16.970 1.00 78.88 177 GLY A C 1
ATOM 1354 O O . GLY A 1 177 ? 10.991 12.775 -16.863 1.00 78.88 177 GLY A O 1
ATOM 1355 N N . LYS A 1 178 ? 8.740 12.781 -16.730 1.00 83.94 178 LYS A N 1
ATOM 1356 C CA . LYS A 1 178 ? 8.586 14.173 -16.260 1.00 83.94 178 LYS A CA 1
ATOM 1357 C C . LYS A 1 178 ? 8.603 14.295 -14.747 1.00 83.94 178 LYS A C 1
ATOM 1359 O O . LYS A 1 178 ? 9.085 15.285 -14.203 1.00 83.94 178 LYS A O 1
ATOM 1364 N N . LEU A 1 179 ? 8.020 13.307 -14.074 1.00 82.62 179 LEU A N 1
ATOM 1365 C CA . LEU A 1 179 ? 7.907 13.279 -12.624 1.00 82.62 179 LEU A CA 1
ATOM 1366 C C . LEU A 1 179 ? 8.939 12.308 -12.050 1.00 82.62 179 LEU A C 1
ATOM 1368 O O . LEU A 1 179 ? 8.946 11.137 -12.438 1.00 82.62 179 LEU A O 1
ATOM 1372 N N . PRO A 1 180 ? 9.796 12.754 -11.117 1.00 79.56 180 PRO A N 1
ATOM 1373 C CA . PRO A 1 180 ? 10.612 11.829 -10.355 1.00 79.56 180 PRO A CA 1
ATOM 1374 C C . PRO A 1 180 ? 9.701 11.040 -9.403 1.00 79.56 180 PRO A C 1
ATOM 1376 O O . PRO A 1 180 ? 8.911 11.632 -8.668 1.00 79.56 180 PRO A O 1
ATOM 1379 N N . PHE A 1 181 ? 9.824 9.711 -9.392 1.00 86.62 181 PHE A N 1
ATOM 1380 C CA . PHE A 1 181 ? 9.140 8.820 -8.444 1.00 86.62 181 PHE A CA 1
ATOM 1381 C C . PHE A 1 181 ? 10.126 8.340 -7.364 1.00 86.62 181 PHE A C 1
ATOM 1383 O O . PHE A 1 181 ? 10.514 7.173 -7.379 1.00 86.62 181 PHE A O 1
ATOM 1390 N N . PRO A 1 182 ? 10.577 9.205 -6.433 1.00 86.38 182 PRO A N 1
ATOM 1391 C CA . PRO A 1 182 ? 11.668 8.876 -5.512 1.00 86.38 182 PRO A CA 1
ATOM 1392 C C . PRO A 1 182 ? 11.370 7.651 -4.637 1.00 86.38 182 PRO A C 1
ATOM 1394 O O . PRO A 1 182 ? 12.247 6.817 -4.435 1.00 86.38 182 PRO A O 1
ATOM 1397 N N . GLU A 1 183 ? 10.131 7.506 -4.166 1.00 84.31 183 GLU A N 1
ATOM 1398 C CA . GLU A 1 183 ? 9.694 6.365 -3.351 1.00 84.31 183 GLU A CA 1
ATOM 1399 C C . GLU A 1 183 ? 9.668 5.055 -4.155 1.00 84.31 183 GLU A C 1
ATOM 1401 O O . GLU A 1 183 ? 10.160 4.019 -3.699 1.00 84.31 183 GLU A O 1
ATOM 1406 N N . GLY A 1 184 ? 9.138 5.113 -5.382 1.00 85.94 184 GLY A N 1
ATOM 1407 C CA . GLY A 1 184 ? 9.106 3.972 -6.294 1.00 85.94 184 GLY A CA 1
ATOM 1408 C C . GLY A 1 184 ? 10.512 3.519 -6.681 1.00 85.94 184 GLY A C 1
ATOM 1409 O O . GLY A 1 184 ? 10.798 2.325 -6.642 1.00 85.94 184 GLY A O 1
ATOM 1410 N N . THR A 1 185 ? 11.413 4.463 -6.965 1.00 86.94 185 THR A N 1
ATOM 1411 C CA . THR A 1 185 ? 12.825 4.175 -7.250 1.00 86.94 185 THR A CA 1
ATOM 1412 C C . THR A 1 185 ? 13.521 3.554 -6.042 1.00 86.94 185 THR A C 1
ATOM 1414 O O . THR A 1 185 ? 14.172 2.525 -6.186 1.00 86.94 185 THR A O 1
ATOM 1417 N N . ALA A 1 186 ? 13.347 4.118 -4.842 1.00 88.06 186 ALA A N 1
ATOM 1418 C CA . ALA A 1 186 ? 13.947 3.567 -3.625 1.00 88.06 186 ALA A CA 1
ATOM 1419 C C . ALA A 1 186 ? 13.463 2.137 -3.343 1.00 88.06 186 ALA A C 1
ATOM 1421 O O . ALA A 1 186 ? 14.248 1.271 -2.974 1.00 88.06 186 ALA A O 1
ATOM 1422 N N . THR A 1 187 ? 12.176 1.872 -3.562 1.00 86.50 187 THR A N 1
ATOM 1423 C CA . THR A 1 187 ? 11.597 0.533 -3.416 1.00 86.50 187 THR A CA 1
ATOM 1424 C C . THR A 1 187 ? 12.132 -0.438 -4.469 1.00 86.50 187 THR A C 1
ATOM 1426 O O . THR A 1 187 ? 12.410 -1.590 -4.146 1.00 86.50 187 THR A O 1
ATOM 1429 N N . ASN A 1 188 ? 12.305 0.017 -5.711 1.00 87.62 188 ASN A N 1
ATOM 1430 C CA . ASN A 1 188 ? 12.854 -0.794 -6.795 1.00 87.62 188 ASN A CA 1
ATOM 1431 C C . ASN A 1 188 ? 14.324 -1.181 -6.568 1.00 87.62 188 ASN A C 1
ATOM 1433 O O . ASN A 1 188 ? 14.734 -2.243 -7.003 1.00 87.62 188 ASN A O 1
ATOM 1437 N N . GLU A 1 189 ? 15.116 -0.345 -5.895 1.00 87.00 189 GLU A N 1
ATOM 1438 C CA . GLU A 1 189 ? 16.490 -0.703 -5.498 1.00 87.00 189 GLU A CA 1
ATOM 1439 C C . GLU A 1 189 ? 16.529 -1.755 -4.378 1.00 87.00 189 GLU A C 1
ATOM 1441 O O . GLU A 1 189 ? 17.544 -2.423 -4.181 1.00 87.00 189 GLU A O 1
ATOM 1446 N N . ILE A 1 190 ? 15.438 -1.889 -3.618 1.00 87.00 190 ILE A N 1
ATOM 1447 C CA . ILE A 1 190 ? 15.326 -2.886 -2.555 1.00 87.00 190 ILE A CA 1
ATOM 1448 C C . ILE A 1 190 ? 14.930 -4.242 -3.152 1.00 87.00 190 ILE A C 1
ATOM 1450 O O . ILE A 1 190 ? 15.607 -5.221 -2.846 1.00 87.00 190 ILE A O 1
ATOM 1454 N N . LEU A 1 191 ? 13.857 -4.282 -3.961 1.00 83.12 191 LEU A N 1
ATOM 1455 C CA . LEU A 1 191 ? 13.207 -5.481 -4.539 1.00 83.12 191 LEU A CA 1
ATOM 1456 C C . LEU A 1 191 ? 14.030 -6.232 -5.596 1.00 83.12 191 LEU A C 1
ATOM 1458 O O . LEU A 1 191 ? 13.993 -7.487 -5.531 1.00 83.12 191 LEU A O 1
#

Radius of gyration: 21.6 Å; chains: 1; bounding box: 59×42×62 Å

Sequence (191 aa):
MACTPEVQTGLPEIQTKLPENAYRELKPGETYVPMVPPHVIVPELTTRSIVFGIIMNVLWSVAATFVALKAGSGIETAIPISILSITLSGVLLRLGYRRTTLLENINVLAIGSTSGIVAGGTCFTMPAIYVLKLNQNLGMGDMQLFLQIFLVPFLGAILGVLFLIPFRRYFVKEMHGKLPFPEGTATNEIL